Protein AF-A0A1V6SDL5-F1 (afdb_monomer)

Solvent-accessible surface area (backbone atoms only — not comparable to full-atom values): 11876 Å² total; per-residue (Å²): 134,86,83,86,87,86,88,82,83,91,80,85,73,86,83,76,79,80,86,66,77,83,82,74,75,81,81,69,70,55,71,68,55,52,50,51,52,51,53,53,50,52,52,49,53,52,47,53,50,52,50,52,52,49,52,54,50,51,52,55,46,52,52,56,59,73,75,55,90,46,73,71,57,52,52,53,45,52,51,53,51,52,49,52,51,53,55,46,52,50,48,52,49,55,49,51,54,54,51,56,58,39,74,77,51,66,49,68,60,55,51,56,59,68,70,45,52,72,66,58,43,50,52,52,55,53,49,64,67,43,53,67,61,52,56,71,71,64,65,72,83,81,71,80,79,86,70,91,82,88,82,90,80,91,77,91,83,86,84,80,94,78,86,90,77,92,76,87,78,87,74,84,82,87,77,89,77,94,130

pLDDT: mean 71.09, std 22.09, range [31.8, 96.69]

Mean predicted aligned error: 19.17 Å

Foldseek 3Di:
DDDDDDDDDPDDDPPDPPPDDDPPPCPPPPPVVLLVLLVLLVLLVVLVVVLVVLVVVLVVLVVQCVPDDDPVSVVVSVVSNVVSVVVNVVSVVSNVVSVVVCVVDDVVVNVVLVPDDPVRSVVVNVVSVCVVVVVVVPPDPPPPPPDDDDDDDDDDDDDDDDDDDDDDDDDDDPDDDDD

Secondary structure (DSSP, 8-state):
-------------------PPP-----PPPHHHHHHHHHHHHHHHHHHHHHHHHHHHHHHHHHHHHH---HHHHHHHHHHHHHHHHHHHHHHHHHHHHHHHHHHS-HHHHHHHHHS-HHHHHHHHHHHHHHHHHHTT------------------------------------------

Organism: NCBI:txid29845

Sequence (179 aa):
MSELPFTPQESEALSYCEDHPPQYESNEPSQDILTS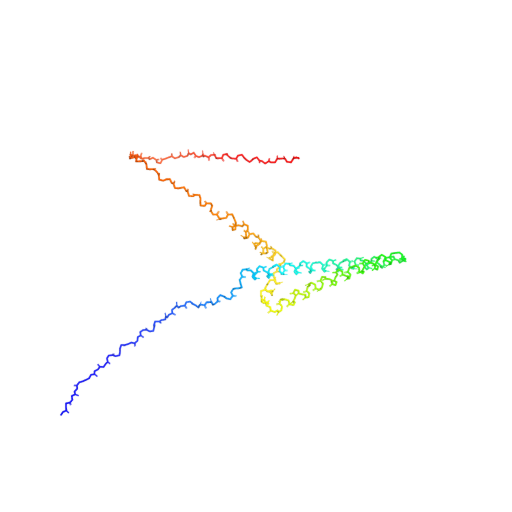IIESEYTRRIQLQRLDNMANDILRVADKATAETDYPLLVEVTLEMSRLYTDGAQACTELANMYKERTVQNTDIYTAMSRLTVDEFNRTYSSLRRDPIQQMRHEPAQEDTDRDDTCDGDALGTGGNERAADCTCDSSRSSDRLF

Nearest PDB structures (foldseek):
  4afl-assembly2_F  TM=7.905E-01  e=9.295E-01  Homo sapiens
  4ilo-assembly1_A  TM=5.723E-01  e=6.961E-01  Chlamydia trachomatis L2/434/Bu
  7n0e-assembly1_B  TM=8.806E-01  e=6.263E+00  Pseudomonas aeruginosa
  4wpe-assembly1_A-2  TM=6.113E-01  e=1.971E+00  Saccharomyces cerevisiae S288C

Radius of gyration: 36.74 Å; Cα contacts (8 Å, |Δi|>4): 39; chains: 1; bounding box: 77×85×106 Å

Structure (mmCIF, N/CA/C/O backbone):
data_AF-A0A1V6SDL5-F1
#
_entry.id   AF-A0A1V6SDL5-F1
#
loop_
_atom_site.group_PDB
_atom_site.id
_atom_site.type_symbol
_atom_site.label_atom_id
_atom_site.label_alt_id
_atom_site.label_comp_id
_atom_site.label_asym_id
_atom_site.label_entity_id
_atom_site.label_seq_id
_atom_site.pdbx_PDB_ins_code
_atom_site.Cartn_x
_atom_site.Cartn_y
_atom_site.Cartn_z
_atom_site.occupancy
_atom_site.B_iso_or_equiv
_atom_site.auth_seq_id
_atom_site.auth_comp_id
_atom_site.auth_asym_id
_atom_site.auth_atom_id
_atom_site.pdbx_PDB_model_num
ATOM 1 N N . MET A 1 1 ? -52.445 -38.589 79.122 1.00 34.69 1 MET A N 1
ATOM 2 C CA . MET A 1 1 ? -51.538 -37.490 78.738 1.00 34.69 1 MET A CA 1
ATOM 3 C C . MET A 1 1 ? -51.606 -37.438 77.218 1.00 34.69 1 MET A C 1
ATOM 5 O O . MET A 1 1 ? -51.189 -38.413 76.614 1.00 34.69 1 MET A O 1
ATOM 9 N N . SER A 1 2 ? -52.459 -36.602 76.604 1.00 47.19 2 SER A N 1
ATOM 10 C CA . SER A 1 2 ? -52.315 -35.132 76.423 1.00 47.19 2 SER A CA 1
ATOM 11 C C . SER A 1 2 ? -51.005 -34.846 75.666 1.00 47.19 2 SER A C 1
ATOM 13 O O . SER A 1 2 ? -49.977 -35.325 76.122 1.00 47.19 2 SER A O 1
ATOM 15 N N . GLU A 1 3 ? -50.938 -34.171 74.512 1.00 40.50 3 GLU A N 1
ATOM 16 C CA . GLU A 1 3 ? -51.637 -32.959 74.049 1.00 40.50 3 GLU A CA 1
ATOM 17 C C . GLU A 1 3 ? -51.669 -32.865 72.493 1.00 40.50 3 GLU A C 1
ATOM 19 O O . GLU A 1 3 ? -50.797 -33.398 71.811 1.00 40.50 3 GLU A O 1
ATOM 24 N N . LEU A 1 4 ? -52.682 -32.181 71.944 1.00 47.06 4 LEU A N 1
ATOM 25 C CA . LEU A 1 4 ? -52.654 -31.440 70.658 1.00 47.06 4 LEU A CA 1
ATOM 26 C C . LEU A 1 4 ? -52.086 -30.024 70.935 1.00 47.06 4 LEU A C 1
ATOM 28 O O . LEU A 1 4 ? -52.078 -29.664 72.112 1.00 47.06 4 LEU A O 1
ATOM 32 N N . PRO A 1 5 ? -51.788 -29.135 69.955 1.00 55.50 5 PRO A N 1
ATOM 33 C CA . PRO A 1 5 ? -51.797 -29.218 68.479 1.00 55.50 5 PRO A CA 1
ATOM 34 C C . PRO A 1 5 ? -50.490 -28.633 67.869 1.00 55.50 5 PRO A C 1
ATOM 36 O O . PRO A 1 5 ? -49.575 -28.330 68.612 1.00 55.50 5 PRO A O 1
ATOM 39 N N . PHE A 1 6 ? -50.381 -28.459 66.543 1.00 39.16 6 PHE A N 1
ATOM 40 C CA . PHE A 1 6 ? -49.860 -27.237 65.880 1.00 39.16 6 PHE A CA 1
ATOM 41 C C . PHE A 1 6 ? -49.825 -27.448 64.355 1.00 39.16 6 PHE A C 1
ATOM 43 O O . PHE A 1 6 ? -49.112 -28.305 63.842 1.00 39.16 6 PHE A O 1
ATOM 50 N N . THR A 1 7 ? -50.605 -26.652 63.626 1.00 45.16 7 THR A N 1
ATOM 51 C CA . THR A 1 7 ? -50.464 -26.421 62.181 1.00 45.16 7 THR A CA 1
ATOM 52 C C . THR A 1 7 ? -49.421 -25.331 61.934 1.00 45.16 7 THR A C 1
ATOM 54 O O . THR A 1 7 ? -49.561 -24.257 62.524 1.00 45.16 7 THR A O 1
ATOM 57 N N . PRO A 1 8 ? -48.467 -25.525 61.010 1.00 45.66 8 PRO A N 1
ATOM 58 C CA . PRO A 1 8 ? -47.787 -24.430 60.342 1.00 45.66 8 PRO A CA 1
ATOM 59 C C . PRO A 1 8 ? -48.377 -24.229 58.944 1.00 45.66 8 PRO A C 1
ATOM 61 O O . PRO A 1 8 ? -48.419 -25.118 58.101 1.00 45.66 8 PRO A O 1
ATOM 64 N N . GLN A 1 9 ? -48.855 -23.013 58.766 1.00 44.00 9 GLN A N 1
ATOM 65 C CA . GLN A 1 9 ? -49.239 -22.339 57.543 1.00 44.00 9 GLN A CA 1
ATOM 66 C C . GLN A 1 9 ? -48.041 -22.284 56.573 1.00 44.00 9 GLN A C 1
ATOM 68 O O . GLN A 1 9 ? -47.085 -21.557 56.831 1.00 44.00 9 GLN A O 1
ATOM 73 N N . GLU A 1 10 ? -48.079 -23.026 55.462 1.00 40.38 10 GLU A N 1
ATOM 74 C CA . GLU A 1 10 ? -47.124 -22.856 54.356 1.00 40.38 10 GLU A CA 1
ATOM 75 C C . GLU A 1 10 ? -47.436 -21.534 53.639 1.00 40.38 10 GLU A C 1
ATOM 77 O O . GLU A 1 10 ? -48.315 -21.440 52.784 1.00 40.38 10 GLU A O 1
ATOM 82 N N . SER A 1 11 ? -46.745 -20.479 54.066 1.00 54.00 11 SER A N 1
ATOM 83 C CA . SER A 1 11 ? -46.620 -19.219 53.336 1.00 54.00 11 SER A CA 1
ATOM 84 C C . SER A 1 11 ? -45.180 -19.154 52.856 1.00 54.00 11 SER A C 1
ATOM 86 O O . SER A 1 11 ? -44.309 -19.131 53.710 1.00 54.00 11 SER A O 1
ATOM 88 N N . GLU A 1 12 ? -44.947 -19.156 51.545 1.00 46.97 12 GLU A N 1
ATOM 89 C CA . GLU A 1 12 ? -43.773 -18.607 50.834 1.00 46.97 12 GLU A CA 1
ATOM 90 C C . GLU A 1 12 ? -43.703 -19.260 49.447 1.00 46.97 12 GLU A C 1
ATOM 92 O O . GLU A 1 12 ? -43.973 -20.443 49.290 1.00 46.97 12 GLU A O 1
ATOM 97 N N . ALA A 1 13 ? -43.346 -18.588 48.366 1.00 38.53 13 ALA A N 1
ATOM 98 C CA . ALA A 1 13 ? -43.173 -17.174 48.093 1.00 38.53 13 ALA A CA 1
ATOM 99 C C . ALA A 1 13 ? -43.349 -17.055 46.575 1.00 38.53 13 ALA A C 1
ATOM 101 O O . ALA A 1 13 ? -42.906 -17.923 45.819 1.00 38.53 13 ALA A O 1
ATOM 102 N N . LEU A 1 14 ? -44.011 -15.994 46.122 1.00 46.62 14 LEU A N 1
ATOM 103 C CA . LEU A 1 14 ? -44.024 -15.629 44.712 1.00 46.62 14 LEU A CA 1
ATOM 104 C C . LEU A 1 14 ? -42.570 -15.452 44.257 1.00 46.62 14 LEU A C 1
ATOM 106 O O . LEU A 1 14 ? -41.853 -14.611 44.793 1.00 46.62 14 LEU A O 1
ATOM 110 N N . SER A 1 15 ? -42.147 -16.277 43.297 1.00 48.94 15 SER A N 1
ATOM 111 C CA . SER A 1 15 ? -40.864 -16.153 42.609 1.00 48.94 15 SER A CA 1
ATOM 112 C C . SER A 1 15 ? -40.819 -14.784 41.935 1.00 48.94 15 SER A C 1
ATOM 114 O O . SER A 1 15 ? -41.479 -14.537 40.928 1.00 48.94 15 SER A O 1
ATOM 116 N N . TYR A 1 16 ? -40.089 -13.870 42.564 1.00 47.34 16 TYR A N 1
ATOM 117 C CA . TYR A 1 16 ? -39.769 -12.565 42.020 1.00 47.34 16 TYR A CA 1
ATOM 118 C C . TYR A 1 16 ? -38.773 -12.806 40.879 1.00 47.34 16 TYR A C 1
ATOM 120 O O . TYR A 1 16 ? -37.631 -13.192 41.124 1.00 47.34 16 TYR A O 1
ATOM 128 N N . CYS A 1 17 ? -39.215 -12.671 39.627 1.00 54.94 17 CYS A N 1
ATOM 129 C CA . CYS A 1 17 ? -38.295 -12.589 38.498 1.00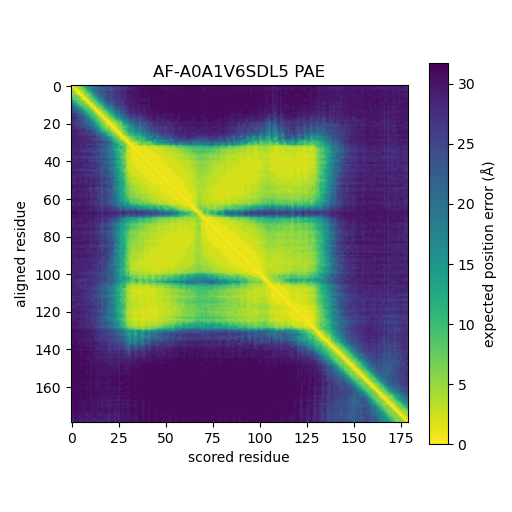 54.94 17 CYS A CA 1
ATOM 130 C C . CYS A 1 17 ? -37.489 -11.296 38.658 1.00 54.94 17 CYS A C 1
ATOM 132 O O . CYS A 1 17 ? -38.007 -10.207 38.414 1.00 54.94 17 CYS A O 1
ATOM 134 N N . GLU A 1 18 ? -36.239 -11.419 39.097 1.00 57.94 18 GLU A N 1
ATOM 135 C CA . GLU A 1 18 ? -35.243 -10.357 38.987 1.00 57.94 18 GLU A CA 1
ATOM 136 C C . GLU A 1 18 ? -34.967 -10.104 37.502 1.00 57.94 18 GLU A C 1
ATOM 138 O O . GLU A 1 18 ? -34.191 -10.799 36.849 1.00 57.94 18 GLU A O 1
ATOM 143 N N . ASP A 1 19 ? -35.666 -9.109 36.964 1.00 60.66 19 ASP A N 1
ATOM 144 C CA . ASP A 1 19 ? -35.495 -8.571 35.616 1.00 60.66 19 ASP A CA 1
ATOM 145 C C . ASP A 1 19 ? -34.256 -7.658 35.592 1.00 60.66 19 ASP A C 1
ATOM 147 O O . ASP A 1 19 ? -34.333 -6.435 35.457 1.00 60.66 19 ASP A O 1
ATOM 151 N N . HIS A 1 20 ? -33.085 -8.242 35.852 1.00 59.19 20 HIS A N 1
ATOM 152 C CA . HIS A 1 20 ? -31.820 -7.530 35.738 1.00 59.19 20 HIS A CA 1
ATOM 153 C C . HIS A 1 20 ? -31.296 -7.664 34.305 1.00 59.19 20 HIS A C 1
ATOM 155 O O . HIS A 1 20 ? -31.084 -8.787 33.838 1.00 59.19 20 HIS A O 1
ATOM 161 N N . PRO A 1 21 ? -31.068 -6.545 33.587 1.00 69.25 21 PRO A N 1
ATOM 162 C CA . PRO A 1 21 ? -30.458 -6.608 32.270 1.00 69.25 21 PRO A CA 1
ATOM 163 C C . PRO A 1 21 ? -29.068 -7.251 32.386 1.00 69.25 21 PRO A C 1
ATOM 165 O O . PRO A 1 21 ? -28.373 -7.012 33.381 1.00 69.25 21 PRO A O 1
ATOM 168 N N . PRO A 1 22 ? -28.643 -8.059 31.396 1.00 72.06 22 PRO A N 1
ATOM 169 C CA . PRO A 1 22 ? -27.323 -8.668 31.417 1.00 72.06 22 PRO A CA 1
ATOM 170 C C . PRO A 1 22 ? -26.270 -7.572 31.577 1.00 72.06 22 PRO A C 1
ATOM 172 O O . PRO A 1 22 ? -26.202 -6.635 30.779 1.00 72.06 22 PRO A O 1
ATOM 175 N N . GLN A 1 23 ? -25.469 -7.678 32.638 1.00 61.62 23 GLN A N 1
ATOM 176 C CA . GLN A 1 23 ? -24.302 -6.831 32.811 1.00 61.62 23 GLN A CA 1
ATOM 177 C C . GLN A 1 23 ? -23.293 -7.229 31.738 1.00 61.62 23 GLN A C 1
ATOM 179 O O . GLN A 1 23 ? -22.633 -8.261 31.835 1.00 61.62 23 GLN A O 1
ATOM 184 N N . TYR A 1 24 ? -23.218 -6.429 30.679 1.00 63.25 24 TYR A N 1
ATOM 185 C CA . TYR A 1 24 ? -22.120 -6.514 29.734 1.00 63.25 24 TYR A CA 1
ATOM 186 C C . TYR A 1 24 ? -20.871 -6.008 30.455 1.00 63.25 24 TYR A C 1
ATOM 188 O O . TYR A 1 24 ? -20.773 -4.823 30.773 1.00 63.25 24 TYR A O 1
ATOM 196 N N . GLU A 1 25 ? -19.922 -6.902 30.738 1.00 53.97 25 GLU A N 1
ATOM 197 C CA . GLU A 1 25 ? -18.558 -6.470 31.025 1.00 53.97 25 GLU A CA 1
ATOM 198 C C . GLU A 1 25 ? -18.089 -5.653 29.821 1.00 53.97 25 GLU A C 1
ATOM 200 O O . GLU A 1 25 ? -18.175 -6.110 28.676 1.00 53.97 25 GLU A O 1
ATOM 205 N N . SER A 1 26 ? -17.679 -4.410 30.073 1.00 54.12 26 SER A N 1
ATOM 206 C CA . SER A 1 26 ? -17.195 -3.517 29.029 1.00 54.12 26 SER A CA 1
ATOM 207 C C . SER A 1 26 ? -15.872 -4.062 28.496 1.00 54.12 26 SER A C 1
ATOM 209 O O . SER A 1 26 ? -14.793 -3.721 28.969 1.00 54.12 26 SER A O 1
ATOM 211 N N . ASN A 1 27 ? -15.970 -4.946 27.506 1.00 59.00 27 ASN A N 1
ATOM 212 C CA . ASN A 1 27 ? -14.860 -5.385 26.666 1.00 59.00 27 ASN A CA 1
ATOM 213 C C . ASN A 1 27 ? -14.537 -4.334 25.593 1.00 59.00 27 ASN A C 1
ATOM 215 O O . ASN A 1 27 ? -13.877 -4.647 24.600 1.00 59.00 27 ASN A O 1
ATOM 219 N N . GLU A 1 28 ? -15.030 -3.101 25.751 1.00 58.44 28 GLU A N 1
ATOM 220 C CA . GLU A 1 28 ? -14.702 -2.028 24.835 1.00 58.44 28 GLU A CA 1
ATOM 221 C C . GLU A 1 28 ? -13.222 -1.656 25.015 1.00 58.44 28 GLU A C 1
ATOM 223 O O . GLU A 1 28 ? -12.792 -1.308 26.119 1.00 58.44 28 GLU A O 1
ATOM 228 N N . PRO A 1 29 ? -12.407 -1.755 23.953 1.00 61.41 29 PRO A N 1
ATOM 229 C CA . PRO A 1 29 ? -11.030 -1.283 23.990 1.00 61.41 29 PRO A CA 1
ATOM 230 C C . PRO A 1 29 ? -10.996 0.192 24.395 1.00 61.41 29 PRO A C 1
ATOM 232 O O . PRO A 1 29 ? -11.833 0.983 23.956 1.00 61.41 29 PRO A O 1
ATOM 235 N N . SER A 1 30 ? -10.003 0.573 25.205 1.00 67.56 30 SER A N 1
ATOM 236 C CA . SER A 1 30 ? -9.824 1.976 25.576 1.00 67.56 30 SER A CA 1
ATOM 237 C C . SER A 1 30 ? -9.721 2.851 24.321 1.00 67.56 30 SER A C 1
ATOM 239 O O . SER A 1 30 ? -9.227 2.420 23.275 1.00 67.56 30 SER A O 1
ATOM 241 N N . GLN A 1 31 ? -10.193 4.095 24.417 1.00 70.19 31 GLN A N 1
ATOM 242 C CA . GLN A 1 31 ? -10.211 5.047 23.300 1.00 70.19 31 GLN A CA 1
ATOM 243 C C . GLN A 1 31 ? -8.830 5.195 22.626 1.00 70.19 31 GLN A C 1
ATOM 245 O O . GLN A 1 31 ? -8.742 5.319 21.401 1.00 70.19 31 GLN A O 1
ATOM 250 N N . ASP A 1 32 ? -7.753 5.082 23.404 1.00 80.19 32 ASP A N 1
ATOM 251 C CA . ASP A 1 32 ? -6.369 5.094 22.918 1.00 80.19 32 ASP A CA 1
ATOM 252 C C . ASP A 1 32 ? -6.033 3.875 22.044 1.00 80.19 32 ASP A C 1
ATOM 254 O O . ASP A 1 32 ? -5.375 4.007 21.010 1.00 80.19 32 ASP A O 1
ATOM 258 N N . ILE A 1 33 ? -6.529 2.686 22.407 1.00 83.69 33 ILE A N 1
ATOM 259 C CA . ILE A 1 33 ? -6.328 1.450 21.637 1.00 83.69 33 ILE A CA 1
ATOM 260 C C . ILE A 1 33 ? -7.068 1.534 20.299 1.00 83.69 33 ILE A C 1
ATOM 262 O O . ILE A 1 33 ? -6.484 1.233 19.258 1.00 83.69 33 ILE A O 1
ATOM 266 N N . LEU A 1 34 ? -8.330 1.978 20.291 1.00 85.88 34 LEU A N 1
ATOM 267 C CA . LEU A 1 34 ? -9.093 2.151 19.046 1.00 85.88 34 LEU A CA 1
ATOM 268 C C . LEU A 1 34 ? -8.443 3.173 18.117 1.00 85.88 34 LEU A C 1
ATOM 270 O O . LEU A 1 34 ? -8.331 2.927 16.915 1.00 85.88 34 LEU A O 1
ATOM 274 N N . THR A 1 35 ? -7.974 4.288 18.677 1.00 87.31 35 THR A N 1
ATOM 275 C CA . THR A 1 35 ? -7.245 5.314 17.927 1.00 87.31 35 THR A CA 1
ATOM 276 C C . THR A 1 35 ? -5.994 4.721 17.284 1.00 87.31 35 THR A C 1
ATOM 278 O O . THR A 1 35 ? -5.808 4.850 16.074 1.00 87.31 35 THR A O 1
ATOM 281 N N . SER A 1 36 ? -5.191 3.984 18.056 1.00 88.12 36 SER A N 1
ATOM 282 C CA . SER A 1 36 ? -3.983 3.318 17.562 1.00 88.12 36 SER A CA 1
ATOM 283 C C . SER A 1 36 ? -4.279 2.307 16.444 1.00 88.12 36 SER A C 1
ATOM 285 O O . SER A 1 36 ? -3.599 2.291 15.415 1.00 88.12 36 SER A O 1
ATOM 287 N N . ILE A 1 37 ? -5.337 1.503 16.586 1.00 89.44 37 ILE A N 1
ATOM 288 C CA . ILE A 1 37 ? -5.766 0.540 15.560 1.00 89.44 37 ILE A CA 1
ATOM 289 C C . ILE A 1 37 ? -6.166 1.259 14.269 1.00 89.44 37 ILE A C 1
ATOM 291 O O . ILE A 1 37 ? -5.767 0.841 13.178 1.00 89.44 37 ILE A O 1
ATOM 295 N N . ILE A 1 38 ? -6.935 2.344 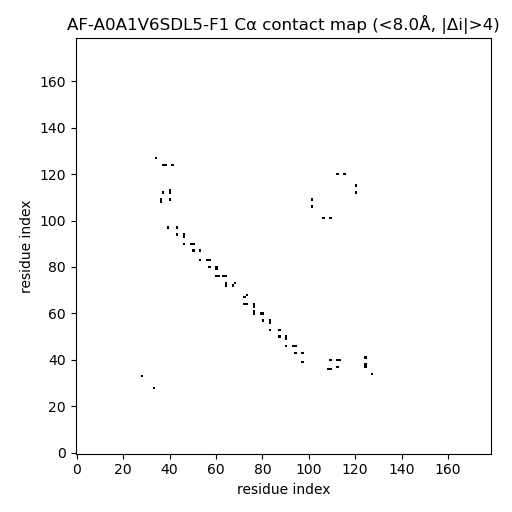14.381 1.00 90.81 38 ILE A N 1
ATOM 296 C CA . ILE A 1 38 ? -7.392 3.134 13.235 1.00 90.81 38 ILE A CA 1
ATOM 297 C C . ILE A 1 38 ? -6.203 3.798 12.522 1.00 90.81 38 ILE A C 1
ATOM 299 O O . ILE A 1 38 ? -6.128 3.753 11.293 1.00 90.81 38 ILE A O 1
ATOM 303 N N . GLU A 1 39 ? -5.235 4.352 13.254 1.00 91.50 39 GLU A N 1
ATOM 304 C CA . GLU A 1 39 ? -4.010 4.924 12.675 1.00 91.50 39 GLU A CA 1
ATOM 305 C C . GLU A 1 39 ? -3.127 3.864 11.998 1.00 91.50 39 GLU A C 1
ATOM 307 O O . GLU A 1 39 ? -2.623 4.076 10.888 1.00 91.50 39 GLU A O 1
ATOM 312 N N . SER A 1 40 ? -2.986 2.693 12.621 1.00 90.94 40 SER A N 1
ATOM 313 C CA . SER A 1 40 ? -2.282 1.544 12.044 1.00 90.94 40 SER A CA 1
ATOM 314 C C . SER A 1 40 ? -2.958 1.052 10.756 1.00 90.94 40 SER A C 1
ATOM 316 O O . SER A 1 40 ? -2.286 0.744 9.770 1.00 90.94 40 SER A O 1
ATOM 318 N N . GLU A 1 41 ? -4.294 1.005 10.708 1.00 92.50 41 GLU A N 1
ATOM 319 C CA . GLU A 1 41 ? -5.034 0.647 9.491 1.00 92.50 41 GLU A CA 1
ATOM 320 C C . GLU A 1 41 ? -4.909 1.690 8.387 1.00 92.50 41 GLU A C 1
ATOM 322 O O . GLU A 1 41 ? -4.701 1.321 7.228 1.00 92.50 41 GLU A O 1
ATOM 327 N N . TYR A 1 42 ? -4.962 2.973 8.733 1.00 93.44 42 TYR A N 1
ATOM 328 C CA . TYR A 1 42 ? -4.733 4.052 7.780 1.00 93.44 42 TYR A CA 1
ATOM 329 C C . TYR A 1 42 ? -3.338 3.945 7.151 1.00 93.44 42 TYR A C 1
ATOM 331 O O . TYR A 1 42 ? -3.196 3.957 5.926 1.00 93.44 42 TYR A O 1
ATOM 339 N N . THR A 1 43 ? -2.316 3.729 7.982 1.00 92.88 43 THR A N 1
ATOM 340 C CA . THR A 1 43 ? -0.932 3.544 7.528 1.00 92.88 43 THR A CA 1
ATOM 341 C C . THR A 1 43 ? -0.799 2.322 6.621 1.00 92.88 43 THR A C 1
ATOM 343 O O . THR A 1 43 ? -0.183 2.412 5.557 1.00 92.88 43 THR A O 1
ATOM 346 N N . ARG A 1 44 ? -1.438 1.193 6.965 1.00 93.44 44 ARG A N 1
ATOM 347 C CA . ARG A 1 44 ? -1.461 0.003 6.100 1.00 93.44 44 ARG A CA 1
ATOM 348 C C . ARG A 1 44 ? -2.026 0.321 4.719 1.00 93.44 44 ARG A C 1
ATOM 350 O O . ARG A 1 44 ? -1.436 -0.078 3.718 1.00 93.44 44 ARG A O 1
ATOM 357 N N . ARG A 1 45 ? -3.166 1.014 4.656 1.00 94.62 45 ARG A N 1
ATOM 358 C CA . ARG A 1 45 ? -3.827 1.360 3.387 1.00 94.62 45 ARG A CA 1
ATOM 359 C C . ARG A 1 45 ? -2.927 2.228 2.504 1.00 94.62 45 ARG A C 1
ATOM 361 O O . ARG A 1 45 ? -2.823 1.948 1.313 1.00 94.62 45 ARG A O 1
ATOM 368 N N . ILE A 1 46 ? -2.205 3.188 3.089 1.00 93.75 46 ILE A N 1
ATOM 369 C CA . ILE A 1 46 ? -1.204 3.993 2.368 1.00 93.75 46 ILE A CA 1
ATOM 370 C C . ILE A 1 46 ? -0.082 3.116 1.806 1.00 93.75 46 ILE A C 1
ATOM 372 O O . ILE A 1 46 ? 0.279 3.255 0.640 1.00 93.75 46 ILE A O 1
ATOM 376 N N . GLN A 1 47 ? 0.469 2.199 2.605 1.00 93.81 47 GLN A N 1
ATOM 377 C CA . GLN A 1 47 ? 1.566 1.340 2.146 1.00 93.81 47 GLN A CA 1
ATOM 378 C C . GLN A 1 47 ? 1.130 0.379 1.037 1.00 93.81 47 GLN A C 1
ATOM 380 O O . GLN A 1 47 ? 1.874 0.158 0.083 1.00 93.81 47 GLN A O 1
ATOM 385 N N . LEU A 1 48 ? -0.095 -0.149 1.113 1.00 94.50 48 LEU A N 1
ATOM 386 C CA . LEU A 1 48 ? -0.673 -0.955 0.036 1.00 94.50 48 LEU A CA 1
ATOM 387 C C . LEU A 1 48 ? -0.834 -0.141 -1.253 1.00 94.50 48 LEU A C 1
ATOM 389 O O . LEU A 1 48 ? -0.463 -0.620 -2.320 1.00 94.50 48 LEU A O 1
ATOM 393 N N . GLN A 1 49 ? -1.308 1.104 -1.157 1.00 94.88 49 GLN A N 1
ATOM 394 C CA . GLN A 1 49 ? -1.391 2.000 -2.312 1.00 94.88 49 GLN A CA 1
ATOM 395 C C . GLN A 1 49 ? -0.004 2.318 -2.892 1.00 94.88 49 GLN A C 1
ATOM 397 O O . GLN A 1 49 ? 0.171 2.353 -4.107 1.00 94.88 49 GLN A O 1
ATOM 402 N N . ARG A 1 50 ? 1.006 2.518 -2.038 1.00 94.75 50 ARG A N 1
ATOM 403 C CA . ARG A 1 50 ? 2.394 2.722 -2.472 1.00 94.75 50 ARG A CA 1
ATOM 404 C C . ARG A 1 50 ? 2.919 1.509 -3.245 1.00 94.75 50 ARG A C 1
ATOM 406 O O . ARG A 1 50 ? 3.556 1.698 -4.277 1.00 94.75 50 ARG A O 1
ATOM 413 N N . LEU A 1 51 ? 2.646 0.287 -2.778 1.00 95.38 51 LEU A N 1
ATOM 414 C CA . LEU A 1 51 ? 3.016 -0.944 -3.487 1.00 95.38 51 LEU A CA 1
ATOM 415 C C . LEU A 1 51 ? 2.318 -1.067 -4.844 1.00 95.38 51 LEU A C 1
ATOM 417 O O . LEU A 1 51 ? 2.972 -1.432 -5.816 1.00 95.38 51 LEU A O 1
ATOM 421 N N . ASP A 1 52 ? 1.030 -0.734 -4.920 1.00 95.25 52 ASP A N 1
ATOM 422 C CA . ASP A 1 52 ? 0.277 -0.752 -6.179 1.00 95.25 52 ASP A CA 1
ATOM 423 C C . ASP A 1 52 ? 0.851 0.249 -7.198 1.00 95.25 52 ASP A C 1
ATOM 425 O O . ASP A 1 52 ? 1.110 -0.089 -8.353 1.00 95.25 52 ASP A O 1
ATOM 429 N N . ASN A 1 53 ? 1.180 1.463 -6.748 1.00 95.31 53 ASN A N 1
ATOM 430 C CA . ASN A 1 53 ? 1.862 2.456 -7.580 1.00 95.31 53 ASN A CA 1
ATOM 431 C C . ASN A 1 53 ? 3.232 1.953 -8.067 1.00 95.31 53 ASN A C 1
ATOM 433 O O . ASN A 1 53 ? 3.545 2.082 -9.248 1.00 95.31 53 ASN A O 1
ATOM 437 N N . MET A 1 54 ? 4.027 1.329 -7.188 1.00 95.25 54 MET A N 1
ATOM 438 C CA . MET A 1 54 ? 5.323 0.755 -7.571 1.00 95.25 54 MET A CA 1
ATOM 439 C C . MET A 1 54 ? 5.175 -0.404 -8.560 1.00 95.25 54 MET A C 1
ATOM 441 O O . MET A 1 54 ? 6.002 -0.535 -9.456 1.00 95.25 54 MET A O 1
ATOM 445 N N . ALA A 1 55 ? 4.125 -1.222 -8.449 1.00 94.19 55 ALA A N 1
ATOM 446 C CA . ALA A 1 55 ? 3.844 -2.273 -9.424 1.00 94.19 55 ALA A CA 1
ATOM 447 C C . ALA A 1 55 ? 3.574 -1.683 -10.819 1.00 94.19 55 ALA A C 1
ATOM 449 O O . ALA A 1 55 ? 4.130 -2.162 -11.807 1.00 94.19 55 ALA A O 1
ATOM 450 N N . ASN A 1 56 ? 2.797 -0.599 -10.894 1.00 95.62 56 ASN A N 1
ATOM 451 C CA . ASN A 1 56 ? 2.567 0.129 -12.144 1.00 95.62 56 ASN A CA 1
ATOM 452 C C . ASN A 1 56 ? 3.857 0.758 -12.702 1.00 95.62 56 ASN A C 1
ATOM 454 O O . ASN A 1 56 ? 4.105 0.691 -13.906 1.00 95.62 56 ASN A O 1
ATOM 458 N N . ASP A 1 57 ? 4.708 1.328 -11.843 1.00 95.25 57 ASP A N 1
ATOM 459 C CA . ASP A 1 57 ? 6.006 1.871 -12.259 1.00 95.25 57 ASP A CA 1
ATOM 460 C C . ASP A 1 57 ? 6.943 0.773 -12.789 1.00 95.25 57 ASP A C 1
ATOM 462 O O . ASP A 1 57 ? 7.584 0.968 -13.821 1.00 95.25 57 ASP A O 1
ATOM 466 N N . ILE A 1 58 ? 6.980 -0.401 -12.148 1.00 94.06 58 ILE A N 1
ATOM 467 C CA . ILE A 1 58 ? 7.753 -1.562 -12.614 1.00 94.06 58 ILE A CA 1
ATOM 468 C C . ILE A 1 58 ? 7.304 -1.984 -14.016 1.00 94.06 58 ILE A C 1
ATOM 470 O O . ILE A 1 58 ? 8.150 -2.211 -14.880 1.00 94.06 58 ILE A O 1
ATOM 474 N N . LEU A 1 59 ? 5.992 -2.059 -14.260 1.00 93.94 59 LEU A N 1
ATOM 475 C CA . LEU A 1 59 ? 5.456 -2.388 -15.583 1.00 93.94 59 LEU A CA 1
ATOM 476 C C . LEU A 1 59 ? 5.880 -1.349 -16.628 1.00 93.94 59 LEU A C 1
ATOM 478 O O . LEU A 1 59 ? 6.381 -1.719 -17.686 1.00 93.94 59 LEU A O 1
ATOM 482 N N . ARG A 1 60 ? 5.792 -0.054 -16.301 1.00 92.69 60 ARG A N 1
ATOM 483 C CA . ARG A 1 60 ? 6.227 1.028 -17.199 1.00 92.69 60 ARG A CA 1
ATOM 484 C C . ARG A 1 60 ? 7.716 0.936 -17.544 1.00 92.69 60 ARG A C 1
ATOM 486 O O . ARG A 1 60 ? 8.101 1.159 -18.692 1.00 92.69 60 ARG A O 1
ATOM 493 N N . VAL A 1 61 ? 8.562 0.637 -16.560 1.00 91.56 61 VAL A N 1
ATOM 494 C CA . VAL A 1 61 ? 10.011 0.493 -16.769 1.00 91.56 61 VAL A CA 1
ATOM 495 C C . VAL A 1 61 ? 10.324 -0.760 -17.588 1.00 91.56 61 VAL A C 1
ATOM 497 O O . VAL A 1 61 ? 11.177 -0.712 -18.476 1.00 91.56 61 VAL A O 1
ATOM 500 N N . ALA A 1 62 ? 9.607 -1.860 -17.349 1.00 88.19 62 ALA A N 1
ATOM 501 C CA . ALA A 1 62 ? 9.724 -3.076 -18.147 1.00 88.19 62 ALA A CA 1
ATOM 502 C C . ALA A 1 62 ? 9.334 -2.830 -19.614 1.00 88.19 62 ALA A C 1
ATOM 504 O O . ALA A 1 62 ? 10.072 -3.235 -20.511 1.00 88.19 62 ALA A O 1
ATOM 505 N N . ASP A 1 63 ? 8.250 -2.094 -19.870 1.00 89.62 63 ASP A N 1
ATOM 506 C CA . ASP A 1 63 ? 7.835 -1.728 -21.227 1.00 89.62 63 ASP A CA 1
ATOM 507 C C . ASP A 1 63 ? 8.915 -0.896 -21.938 1.00 89.62 63 ASP A C 1
ATOM 509 O O . ASP A 1 63 ? 9.287 -1.203 -23.075 1.00 89.62 63 ASP A O 1
ATOM 513 N N . LYS A 1 64 ? 9.508 0.092 -21.246 1.00 85.69 64 LYS A N 1
ATOM 514 C CA . LYS A 1 64 ? 10.637 0.897 -21.760 1.00 85.69 64 LYS A CA 1
ATOM 515 C C . LYS A 1 64 ? 11.831 0.018 -22.154 1.00 85.69 64 LYS A C 1
ATOM 517 O O . LYS A 1 64 ? 12.455 0.268 -23.181 1.00 85.69 64 LYS A O 1
ATOM 522 N N . ALA A 1 65 ? 12.111 -1.034 -21.385 1.00 81.94 65 ALA A N 1
ATOM 523 C CA . ALA A 1 65 ? 13.192 -1.980 -21.667 1.00 81.94 65 ALA A CA 1
ATOM 524 C C . ALA A 1 65 ? 12.955 -2.829 -22.930 1.00 81.94 65 ALA A C 1
ATOM 526 O O . ALA A 1 65 ? 13.911 -3.286 -23.553 1.00 81.94 65 ALA A O 1
ATOM 527 N N . THR A 1 66 ? 11.691 -3.063 -23.302 1.00 80.00 66 THR A N 1
ATOM 528 C CA . THR A 1 66 ? 11.332 -3.859 -24.490 1.00 80.00 66 THR A CA 1
ATOM 529 C C . THR A 1 66 ? 11.312 -3.056 -25.790 1.00 80.00 66 THR A C 1
ATOM 531 O O . THR A 1 66 ? 11.414 -3.648 -26.864 1.00 80.00 66 THR A O 1
ATOM 534 N N . ALA A 1 67 ? 11.188 -1.728 -25.710 1.00 75.94 67 ALA A N 1
ATOM 535 C CA . ALA A 1 67 ? 11.002 -0.862 -26.873 1.00 75.94 67 ALA A CA 1
ATOM 536 C C . ALA A 1 67 ? 12.312 -0.516 -27.605 1.00 75.94 67 ALA A C 1
ATOM 538 O O . ALA A 1 67 ? 12.320 -0.421 -28.831 1.00 75.94 67 ALA A O 1
ATOM 539 N N . GLU A 1 68 ? 13.418 -0.350 -26.881 1.00 65.06 68 GLU A N 1
ATOM 540 C CA . GLU A 1 68 ? 14.720 0.027 -27.439 1.00 65.06 68 GLU A CA 1
ATOM 541 C C . GLU A 1 68 ? 15.839 -0.717 -26.707 1.00 65.06 68 GLU A C 1
ATOM 543 O O . GLU A 1 68 ? 15.813 -0.876 -25.489 1.00 65.06 68 GLU A O 1
ATOM 548 N N . THR A 1 69 ? 16.844 -1.190 -27.444 1.00 64.69 69 THR A N 1
ATOM 549 C CA . THR A 1 69 ? 18.014 -1.860 -26.858 1.00 64.69 69 THR A CA 1
ATOM 550 C C . THR A 1 69 ? 19.276 -1.078 -27.200 1.00 64.69 69 THR A C 1
ATOM 552 O O . THR A 1 69 ? 20.087 -1.501 -28.020 1.00 64.69 69 THR A O 1
ATOM 555 N N . ASP A 1 70 ? 19.425 0.089 -26.575 1.00 84.00 70 ASP A N 1
ATOM 556 C CA . ASP A 1 70 ? 20.705 0.796 -26.505 1.00 84.00 70 ASP A CA 1
ATOM 557 C C . ASP A 1 70 ? 21.328 0.595 -25.113 1.00 84.00 70 ASP A C 1
ATOM 559 O O . ASP A 1 70 ? 20.637 0.531 -24.093 1.00 84.00 70 ASP A O 1
ATOM 563 N N . TYR A 1 71 ? 22.650 0.459 -25.056 1.00 84.31 71 TYR A N 1
ATOM 564 C CA . TYR A 1 71 ? 23.374 0.136 -23.825 1.00 84.31 71 TYR A CA 1
ATOM 565 C C . TYR A 1 71 ? 23.180 1.183 -22.705 1.00 84.31 71 TYR A C 1
ATOM 567 O O . TYR A 1 71 ? 22.993 0.786 -21.553 1.00 84.31 71 TYR A O 1
ATOM 575 N N . PRO A 1 72 ? 23.157 2.505 -22.984 1.00 86.94 72 PRO A N 1
ATOM 576 C CA . PRO A 1 72 ? 22.839 3.521 -21.979 1.00 86.94 72 PRO A CA 1
ATOM 577 C C . PRO A 1 72 ? 21.420 3.385 -21.414 1.00 86.94 72 PRO A C 1
ATOM 579 O O . PRO A 1 72 ? 21.224 3.537 -20.208 1.00 86.94 72 PRO A O 1
ATOM 582 N N . LEU A 1 73 ? 20.446 3.042 -22.262 1.00 87.25 73 LEU A N 1
ATOM 583 C CA . LEU A 1 73 ? 19.058 2.831 -21.854 1.00 87.25 73 LEU A CA 1
ATOM 584 C C . LEU A 1 73 ? 18.936 1.626 -20.914 1.00 87.25 73 LEU A C 1
ATOM 586 O O . LEU A 1 73 ? 18.242 1.696 -19.902 1.00 87.25 73 LEU A O 1
ATOM 590 N N . LEU A 1 74 ? 19.668 0.544 -21.198 1.00 87.94 74 LEU A N 1
ATOM 591 C CA . LEU A 1 74 ? 19.710 -0.638 -20.337 1.00 87.94 74 LEU A CA 1
ATOM 592 C C . LEU A 1 74 ? 20.241 -0.312 -18.931 1.00 87.94 74 LEU A C 1
ATOM 594 O O . LEU A 1 74 ? 19.708 -0.811 -17.937 1.00 87.94 74 LEU A O 1
ATOM 598 N N . VAL A 1 75 ? 21.274 0.533 -18.835 1.00 90.94 75 VAL A N 1
ATOM 599 C CA . VAL A 1 75 ? 21.814 0.988 -17.544 1.00 90.94 75 VAL A CA 1
ATOM 600 C C . VAL A 1 75 ? 20.771 1.805 -16.780 1.00 90.94 75 VAL A C 1
ATOM 602 O O . VAL A 1 75 ? 20.550 1.542 -15.599 1.00 90.94 75 VAL A O 1
ATOM 605 N N . GLU A 1 76 ? 20.103 2.752 -17.444 1.00 91.81 76 GLU A N 1
ATOM 606 C CA . GLU A 1 76 ? 19.056 3.581 -16.834 1.00 91.81 76 GLU A CA 1
ATOM 607 C C . GLU A 1 76 ? 17.899 2.724 -16.295 1.00 91.81 76 GLU A C 1
ATOM 609 O O . GLU A 1 76 ? 17.556 2.823 -15.117 1.00 91.81 76 GLU A O 1
ATOM 614 N N . VAL A 1 77 ? 17.368 1.817 -17.122 1.00 92.12 77 VAL A N 1
ATOM 615 C CA . VAL A 1 77 ? 16.311 0.863 -16.747 1.00 92.12 77 VAL A CA 1
ATOM 616 C C . VAL A 1 77 ? 16.735 0.023 -15.543 1.00 92.12 77 VAL A C 1
ATOM 618 O O . VAL A 1 77 ? 15.965 -0.148 -14.600 1.00 92.12 77 VAL A O 1
ATOM 621 N N . THR A 1 78 ? 17.968 -0.489 -15.539 1.00 91.38 78 THR A N 1
ATOM 622 C CA . THR A 1 78 ? 18.470 -1.330 -14.442 1.00 91.38 78 THR A CA 1
ATOM 623 C C . THR A 1 78 ? 18.561 -0.550 -13.130 1.00 91.38 78 THR A C 1
ATOM 625 O O . THR A 1 78 ? 18.204 -1.076 -12.071 1.00 91.38 78 THR A O 1
ATOM 628 N N . LEU A 1 79 ? 19.011 0.707 -13.179 1.00 95.12 79 LEU A N 1
ATOM 629 C CA . LEU A 1 79 ? 19.074 1.580 -12.006 1.00 95.12 79 LEU A CA 1
ATOM 630 C C . LEU A 1 79 ? 17.676 1.916 -11.477 1.00 95.12 79 LEU A C 1
ATOM 632 O O . LEU A 1 79 ? 17.449 1.841 -10.268 1.00 95.12 79 LEU A O 1
ATOM 636 N N . GLU A 1 80 ? 16.733 2.237 -12.364 1.00 95.62 80 GLU A N 1
ATOM 637 C CA . GLU A 1 80 ? 15.354 2.553 -11.985 1.00 95.62 80 GLU A CA 1
ATOM 638 C C . GLU A 1 80 ? 14.655 1.336 -11.359 1.00 95.62 80 GLU A C 1
ATOM 640 O O . GLU A 1 80 ? 14.095 1.443 -10.266 1.00 95.62 80 GLU A O 1
ATOM 645 N N . MET A 1 81 ? 14.797 0.152 -11.965 1.00 93.31 81 MET A N 1
ATOM 646 C CA . MET A 1 81 ? 14.308 -1.110 -11.396 1.00 93.31 81 MET A CA 1
ATOM 647 C C . MET A 1 81 ? 14.919 -1.397 -10.023 1.00 93.31 81 MET A C 1
ATOM 649 O O . MET A 1 81 ? 14.209 -1.772 -9.091 1.00 93.31 81 MET A O 1
ATOM 653 N N . SER A 1 82 ? 16.230 -1.195 -9.864 1.00 95.06 82 SER A N 1
ATOM 654 C CA . SER A 1 82 ? 16.917 -1.415 -8.583 1.00 95.06 82 SER A CA 1
ATOM 655 C C . SER A 1 82 ? 16.389 -0.491 -7.482 1.00 95.06 82 SER A C 1
ATOM 657 O O . SER A 1 82 ? 16.215 -0.923 -6.337 1.00 95.06 82 SER A O 1
ATOM 659 N N . ARG A 1 83 ? 16.086 0.769 -7.823 1.00 96.69 83 ARG A N 1
ATOM 660 C CA . ARG A 1 83 ? 15.459 1.722 -6.898 1.00 96.69 83 ARG A CA 1
ATOM 661 C C . ARG A 1 83 ? 14.066 1.250 -6.487 1.00 96.69 83 ARG A C 1
ATOM 663 O O . ARG A 1 83 ? 13.792 1.166 -5.294 1.00 96.69 83 ARG A O 1
ATOM 670 N N . LEU A 1 84 ? 13.229 0.878 -7.457 1.00 96.00 84 LEU A N 1
ATOM 671 C CA . LEU A 1 84 ? 11.867 0.393 -7.207 1.00 96.00 84 LEU A CA 1
ATOM 672 C C . LEU A 1 84 ? 11.856 -0.862 -6.326 1.00 96.00 84 LEU A C 1
ATOM 674 O O . LEU A 1 84 ? 11.051 -0.953 -5.402 1.00 96.00 84 LEU A O 1
ATOM 678 N N . TYR A 1 85 ? 12.779 -1.804 -6.541 1.00 94.06 85 TYR A N 1
ATOM 679 C CA . TYR A 1 85 ? 12.898 -2.983 -5.678 1.00 94.06 85 TYR A CA 1
ATOM 680 C C . TYR A 1 85 ? 13.324 -2.641 -4.252 1.00 94.06 85 TYR A C 1
ATOM 682 O O . TYR A 1 85 ? 12.825 -3.250 -3.308 1.00 94.06 85 TYR A O 1
ATOM 690 N N . THR A 1 86 ? 14.220 -1.668 -4.082 1.00 95.94 86 THR A N 1
ATOM 691 C CA . THR A 1 86 ? 14.648 -1.212 -2.753 1.00 95.94 86 THR A CA 1
ATOM 692 C C . THR A 1 86 ? 13.482 -0.566 -2.003 1.00 95.94 86 THR A C 1
ATOM 694 O O . THR A 1 86 ? 13.190 -0.947 -0.868 1.00 95.94 86 THR A O 1
ATOM 697 N N . ASP A 1 87 ? 12.760 0.340 -2.666 1.00 94.62 87 ASP A N 1
ATOM 698 C CA . ASP A 1 87 ? 11.580 1.005 -2.107 1.00 94.62 87 ASP A CA 1
ATOM 699 C C . ASP A 1 87 ? 10.463 -0.010 -1.786 1.00 94.62 87 ASP A C 1
ATOM 701 O O . ASP A 1 87 ? 9.829 0.060 -0.728 1.00 94.62 87 ASP A O 1
ATOM 705 N N . GLY A 1 88 ? 10.263 -0.998 -2.664 1.00 94.75 88 GLY A N 1
ATOM 706 C CA . GLY A 1 88 ? 9.321 -2.100 -2.477 1.00 94.75 88 GLY A CA 1
ATOM 707 C C . GLY A 1 88 ? 9.675 -2.992 -1.290 1.00 94.75 88 GLY A C 1
ATOM 708 O O . GLY A 1 88 ? 8.810 -3.304 -0.472 1.00 94.75 88 GLY A O 1
ATOM 709 N N . ALA A 1 89 ? 10.949 -3.358 -1.138 1.00 95.12 89 ALA A N 1
ATOM 710 C CA . ALA A 1 89 ? 11.421 -4.145 -0.003 1.00 95.12 89 ALA A CA 1
ATOM 711 C C . ALA A 1 89 ? 11.197 -3.416 1.332 1.00 95.12 89 ALA A C 1
ATOM 713 O O . ALA A 1 89 ? 10.776 -4.037 2.315 1.00 95.12 89 ALA A O 1
ATOM 714 N N . GLN A 1 90 ? 11.413 -2.097 1.363 1.00 95.25 90 GLN A N 1
ATOM 715 C CA . GLN A 1 90 ? 11.124 -1.283 2.541 1.00 95.25 90 GLN A CA 1
ATOM 716 C C . GLN A 1 90 ? 9.624 -1.286 2.874 1.00 95.25 90 GLN A C 1
ATOM 718 O O . GLN A 1 90 ? 9.256 -1.605 4.005 1.00 95.25 90 GLN A O 1
ATOM 723 N N . ALA A 1 91 ? 8.753 -1.009 1.898 1.00 93.38 91 ALA A N 1
ATOM 724 C CA . ALA A 1 91 ? 7.302 -1.004 2.112 1.00 93.38 91 ALA A CA 1
ATOM 725 C C . ALA A 1 91 ? 6.778 -2.378 2.580 1.00 93.38 91 ALA A C 1
ATOM 727 O O . ALA A 1 91 ? 5.959 -2.464 3.497 1.00 93.38 91 ALA A O 1
ATOM 728 N N . CYS A 1 92 ? 7.298 -3.471 2.012 1.00 94.12 92 CYS A N 1
ATOM 729 C CA . CYS A 1 92 ? 6.992 -4.833 2.455 1.00 94.12 92 CYS A CA 1
ATOM 730 C C . CYS A 1 92 ? 7.438 -5.093 3.900 1.00 94.12 92 CYS A C 1
ATOM 732 O O . CYS A 1 92 ? 6.716 -5.743 4.655 1.00 94.12 92 CYS A O 1
ATOM 734 N N . THR A 1 93 ? 8.599 -4.572 4.305 1.00 95.19 93 THR A N 1
ATOM 735 C CA . THR A 1 93 ? 9.098 -4.694 5.683 1.00 95.19 93 THR A CA 1
ATOM 736 C C . THR A 1 93 ? 8.194 -3.952 6.668 1.00 95.19 93 THR A C 1
ATOM 738 O O . THR A 1 93 ? 7.824 -4.500 7.707 1.00 95.19 93 THR A O 1
ATOM 741 N N . GLU A 1 94 ? 7.779 -2.730 6.329 1.00 92.88 94 GLU A N 1
ATOM 742 C CA . GLU A 1 94 ? 6.845 -1.934 7.135 1.00 92.88 94 GLU A CA 1
ATOM 743 C C . GLU A 1 94 ? 5.488 -2.648 7.286 1.00 92.88 94 GLU A C 1
ATOM 745 O O . GLU A 1 94 ? 4.958 -2.754 8.394 1.00 92.88 94 GLU A O 1
ATOM 750 N N . LEU A 1 95 ? 4.960 -3.230 6.203 1.00 93.81 95 LEU A N 1
ATOM 751 C CA . LEU A 1 95 ? 3.745 -4.051 6.241 1.00 93.81 95 LEU A CA 1
ATOM 752 C C . LEU A 1 95 ? 3.901 -5.316 7.081 1.00 93.81 95 LEU A C 1
ATOM 754 O O . LEU A 1 95 ? 2.998 -5.643 7.849 1.00 93.81 95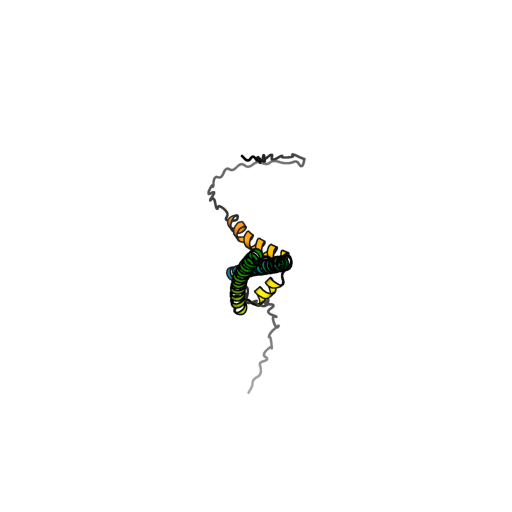 LEU A O 1
ATOM 758 N N . ALA A 1 96 ? 5.027 -6.020 6.973 1.00 92.62 96 ALA A N 1
ATOM 759 C CA . ALA A 1 96 ? 5.285 -7.213 7.773 1.00 92.62 96 ALA A CA 1
ATOM 760 C C . ALA A 1 96 ? 5.280 -6.894 9.277 1.00 92.62 96 ALA A C 1
ATOM 762 O O . ALA A 1 96 ? 4.676 -7.632 10.059 1.00 92.62 96 ALA A O 1
ATOM 763 N N . ASN A 1 97 ? 5.881 -5.769 9.673 1.00 90.88 97 ASN A N 1
ATOM 764 C CA . ASN A 1 97 ? 5.863 -5.302 11.059 1.00 90.88 97 ASN A CA 1
ATOM 765 C C . ASN A 1 97 ? 4.436 -4.977 11.528 1.00 90.88 97 ASN A C 1
ATOM 767 O O . ASN A 1 97 ? 4.018 -5.470 12.575 1.00 90.88 97 ASN A O 1
ATOM 771 N N . MET A 1 98 ? 3.651 -4.261 10.715 1.00 88.38 98 MET A N 1
ATOM 772 C CA . MET A 1 98 ? 2.241 -3.987 11.025 1.00 88.38 98 MET A CA 1
ATOM 773 C C . MET A 1 98 ? 1.414 -5.273 11.169 1.00 88.38 98 MET A C 1
ATOM 775 O O . MET A 1 98 ? 0.597 -5.390 12.079 1.00 88.38 98 MET A O 1
ATOM 779 N N . TYR A 1 99 ? 1.606 -6.264 10.293 1.00 89.12 99 TYR A N 1
ATOM 780 C CA . TYR A 1 99 ? 0.886 -7.536 10.396 1.00 89.12 99 TYR A CA 1
ATOM 781 C C . TYR A 1 99 ? 1.273 -8.330 11.641 1.00 89.12 99 TYR A C 1
ATOM 783 O O . TYR A 1 99 ? 0.398 -8.915 12.279 1.00 89.12 99 TYR A O 1
ATOM 791 N N . LYS A 1 100 ? 2.550 -8.303 12.026 1.00 87.56 100 LYS A N 1
ATOM 792 C CA . LYS A 1 100 ? 3.015 -8.926 13.265 1.00 87.56 100 LYS A CA 1
ATOM 793 C C . LYS A 1 100 ? 2.292 -8.344 14.481 1.00 87.56 100 LYS A C 1
ATOM 795 O O . LYS A 1 100 ? 1.788 -9.111 15.296 1.00 87.56 100 LYS A O 1
ATOM 800 N N . GLU A 1 101 ? 2.171 -7.021 14.577 1.00 80.38 101 GLU A N 1
ATOM 801 C CA . GLU A 1 101 ? 1.450 -6.354 15.674 1.00 80.38 101 GLU A CA 1
ATOM 802 C C . GLU A 1 101 ? -0.036 -6.759 15.722 1.00 80.38 101 GLU A C 1
ATOM 804 O O . GLU A 1 101 ? -0.558 -7.106 16.782 1.00 80.38 101 GLU A O 1
ATOM 809 N N . ARG A 1 102 ? -0.694 -6.841 14.558 1.00 81.69 102 ARG A N 1
ATOM 810 C CA . ARG A 1 102 ? -2.118 -7.219 14.422 1.00 81.69 102 ARG A CA 1
ATOM 811 C C . ARG A 1 102 ? -2.446 -8.649 14.823 1.00 81.69 102 ARG A C 1
ATOM 813 O O . ARG A 1 102 ? -3.567 -8.938 15.241 1.00 81.69 102 ARG A O 1
ATOM 820 N N . THR A 1 103 ? -1.501 -9.565 14.628 1.00 74.69 103 THR A N 1
ATOM 821 C CA . THR A 1 103 ? -1.709 -10.978 14.973 1.00 74.69 103 THR A CA 1
ATOM 822 C C . THR A 1 103 ? -1.678 -11.239 16.475 1.00 74.69 103 THR A C 1
ATOM 824 O O . THR A 1 103 ? -2.146 -12.287 16.907 1.00 74.69 103 THR A O 1
ATOM 827 N N . VAL A 1 104 ? -1.147 -10.307 17.273 1.00 75.69 104 VAL A N 1
ATOM 828 C CA . VAL A 1 104 ? -0.997 -10.493 18.723 1.00 75.69 104 VAL A CA 1
ATOM 829 C C . VAL A 1 104 ? -2.201 -9.942 19.492 1.00 75.69 104 VAL A C 1
ATOM 831 O O . VAL A 1 104 ? -2.550 -10.501 20.530 1.00 75.69 104 VAL A O 1
ATOM 834 N N . GLN A 1 105 ? -2.847 -8.870 19.014 1.00 77.88 105 GLN A N 1
ATOM 835 C CA . GLN A 1 105 ? -3.966 -8.221 19.710 1.00 77.88 105 GLN A CA 1
ATOM 836 C C . GLN A 1 105 ? -5.005 -7.640 18.742 1.00 77.88 105 GLN A C 1
ATOM 838 O O . GLN A 1 105 ? -4.676 -7.211 17.638 1.00 77.88 105 GLN A O 1
ATOM 843 N N . ASN A 1 106 ? -6.261 -7.555 19.200 1.00 81.12 106 ASN A N 1
ATOM 844 C CA . ASN A 1 106 ? -7.348 -6.819 18.538 1.00 81.12 106 ASN A CA 1
ATOM 845 C C . ASN A 1 106 ? -7.654 -7.267 17.094 1.00 81.12 106 ASN A C 1
ATOM 847 O O . ASN A 1 106 ? -8.105 -6.475 16.262 1.00 81.12 106 ASN A O 1
ATOM 851 N N . THR A 1 107 ? -7.420 -8.546 16.785 1.00 84.38 107 THR A N 1
ATOM 852 C CA . THR A 1 107 ? -7.544 -9.109 15.432 1.00 84.38 107 THR A CA 1
ATOM 853 C C . THR A 1 107 ? -8.941 -8.928 14.834 1.00 84.38 107 THR A C 1
ATOM 855 O O . THR A 1 107 ? -9.058 -8.636 13.643 1.00 84.38 107 THR A O 1
ATOM 858 N N . ASP A 1 108 ? -9.996 -9.024 15.644 1.00 88.19 108 ASP A N 1
ATOM 859 C CA . ASP A 1 108 ? -11.375 -8.828 15.183 1.00 88.19 108 ASP A CA 1
ATOM 860 C C . ASP A 1 108 ? -11.631 -7.386 14.734 1.00 88.19 108 ASP A C 1
ATOM 862 O O . ASP A 1 108 ? -12.256 -7.158 13.697 1.00 88.19 108 ASP A O 1
ATOM 866 N N . ILE A 1 109 ? -11.071 -6.408 15.451 1.00 88.19 109 ILE A N 1
ATOM 867 C CA . ILE A 1 109 ? -11.203 -4.985 15.118 1.00 88.19 109 ILE A CA 1
ATOM 868 C C . ILE A 1 109 ? -10.437 -4.683 13.832 1.00 88.19 109 ILE A C 1
ATOM 870 O O . ILE A 1 109 ? -10.982 -4.063 12.919 1.00 88.19 109 ILE A O 1
ATOM 874 N N . TYR A 1 110 ? -9.204 -5.183 13.702 1.00 89.06 110 TYR A N 1
ATOM 875 C CA . TYR A 1 110 ? -8.453 -5.073 12.450 1.00 89.06 110 TYR A CA 1
ATOM 876 C C . TYR A 1 110 ? -9.185 -5.738 11.280 1.00 89.06 110 TYR A C 1
ATOM 878 O O . TYR A 1 110 ? -9.207 -5.193 10.175 1.00 89.06 110 TYR A O 1
ATOM 886 N N . THR A 1 111 ? -9.822 -6.886 11.515 1.00 88.94 111 THR A N 1
ATOM 887 C CA . THR A 1 111 ? -10.618 -7.585 10.501 1.00 88.94 111 THR A CA 1
ATOM 888 C C . THR A 1 111 ? -11.820 -6.748 10.081 1.00 88.94 111 THR A C 1
ATOM 890 O O . THR A 1 111 ? -12.024 -6.547 8.883 1.00 88.94 111 THR A O 1
ATOM 893 N N . ALA A 1 112 ? -12.579 -6.206 11.033 1.00 91.56 112 ALA A N 1
ATOM 894 C CA . ALA A 1 112 ? -13.710 -5.328 10.753 1.00 91.56 112 ALA A CA 1
ATOM 895 C C . ALA A 1 112 ? -13.274 -4.085 9.958 1.00 91.56 112 ALA A C 1
ATOM 897 O O . ALA A 1 112 ? -13.833 -3.805 8.899 1.00 91.56 112 ALA A O 1
ATOM 898 N N . MET A 1 113 ? -12.209 -3.407 10.397 1.00 91.38 113 MET A N 1
ATOM 899 C CA . MET A 1 113 ? -11.661 -2.226 9.722 1.00 91.38 113 MET A CA 1
ATOM 900 C C . MET A 1 113 ? -11.150 -2.532 8.309 1.00 91.38 113 MET A C 1
ATOM 902 O O . MET A 1 113 ? -11.284 -1.705 7.408 1.00 91.38 113 MET A O 1
ATOM 906 N N . SER A 1 114 ? -10.597 -3.726 8.077 1.00 87.62 114 SER A N 1
ATOM 907 C CA . SER A 1 114 ? -10.112 -4.136 6.753 1.00 87.62 114 SER A CA 1
ATOM 908 C C . SER A 1 114 ? -11.229 -4.378 5.732 1.00 87.62 114 SER A C 1
ATOM 910 O O . SER A 1 114 ? -10.976 -4.283 4.533 1.00 87.62 114 SER A O 1
ATOM 912 N N . ARG A 1 115 ? -12.453 -4.673 6.195 1.00 93.06 115 ARG A N 1
ATOM 913 C CA . ARG A 1 115 ? -13.631 -4.902 5.342 1.00 93.06 115 ARG A CA 1
ATOM 914 C C . ARG A 1 115 ? -14.303 -3.610 4.893 1.00 93.06 115 ARG A C 1
ATOM 916 O O . ARG A 1 115 ? -15.066 -3.644 3.934 1.00 93.06 115 ARG A O 1
ATOM 923 N N . LEU A 1 116 ? -14.026 -2.498 5.573 1.00 94.38 116 LEU A N 1
ATOM 924 C CA . LEU A 1 116 ? -14.549 -1.194 5.188 1.00 94.38 116 LEU A CA 1
ATOM 925 C C . LEU A 1 116 ? -14.016 -0.799 3.812 1.00 94.38 116 LEU A C 1
ATOM 927 O O . LEU A 1 116 ? -12.814 -0.912 3.538 1.00 94.38 116 LEU A O 1
ATOM 931 N N . THR A 1 117 ? -14.894 -0.255 2.978 1.00 94.75 117 THR A N 1
ATOM 932 C CA . THR A 1 117 ? -14.498 0.418 1.740 1.00 94.75 117 THR A CA 1
ATOM 933 C C . THR A 1 117 ? -13.558 1.590 2.040 1.00 94.75 117 THR A C 1
ATOM 935 O O . THR A 1 117 ? -13.380 2.012 3.188 1.00 94.75 117 THR A O 1
ATOM 938 N N . VAL A 1 118 ? -12.898 2.116 1.007 1.00 92.25 118 VAL A N 1
ATOM 939 C CA . VAL A 1 118 ? -12.025 3.291 1.155 1.00 92.25 118 VAL A CA 1
ATOM 940 C C . VAL A 1 118 ? -12.812 4.478 1.716 1.00 92.25 118 VAL A C 1
ATOM 942 O O . VAL A 1 118 ? -12.352 5.115 2.660 1.00 92.25 118 VAL A O 1
ATOM 945 N N . ASP A 1 119 ? -14.020 4.717 1.209 1.00 94.75 119 ASP A N 1
ATOM 946 C CA . ASP A 1 119 ? -14.852 5.849 1.621 1.00 94.75 119 ASP A CA 1
ATOM 947 C C . ASP A 1 119 ? -15.376 5.707 3.053 1.00 94.75 119 ASP A C 1
ATOM 949 O O . ASP A 1 119 ? -15.289 6.654 3.839 1.00 94.75 119 ASP A O 1
ATOM 953 N N . GLU A 1 120 ? -15.869 4.521 3.427 1.00 95.88 120 GLU A N 1
ATOM 954 C CA . GLU A 1 120 ? -16.315 4.243 4.798 1.00 95.88 120 GLU A CA 1
ATOM 955 C C . GLU A 1 120 ? -15.172 4.428 5.793 1.00 95.88 120 GLU A C 1
ATOM 957 O O . GLU A 1 120 ? -15.329 5.110 6.807 1.00 95.88 120 GLU A 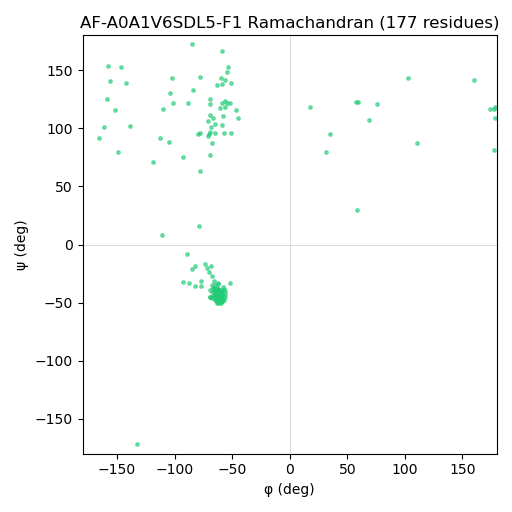O 1
ATOM 962 N N . PHE A 1 121 ? -14.000 3.871 5.480 1.00 94.88 121 PHE A N 1
ATOM 963 C CA . PHE A 1 121 ? -12.831 4.011 6.333 1.00 94.88 121 PHE A CA 1
ATOM 964 C C . PHE A 1 121 ? -12.389 5.474 6.451 1.00 94.88 121 PHE A C 1
ATOM 966 O O . PHE A 1 121 ? -12.165 5.960 7.557 1.00 94.88 121 PHE A O 1
ATOM 973 N N . ASN A 1 122 ? -12.309 6.206 5.336 1.00 93.25 122 ASN A N 1
ATOM 974 C CA . ASN A 1 122 ? -11.895 7.610 5.330 1.00 93.25 122 ASN A CA 1
ATOM 975 C C . ASN A 1 122 ? -12.860 8.500 6.114 1.00 93.25 122 ASN A C 1
ATOM 977 O O . ASN A 1 122 ? -12.424 9.419 6.815 1.00 93.25 122 ASN A O 1
ATOM 981 N N . ARG A 1 123 ? -14.167 8.224 6.040 1.00 92.56 123 ARG A N 1
ATOM 982 C CA . ARG A 1 123 ? -15.175 8.912 6.851 1.00 92.56 123 ARG A CA 1
ATOM 983 C C . ARG A 1 123 ? -14.964 8.646 8.342 1.00 92.56 123 ARG A C 1
ATOM 985 O O . ARG A 1 123 ? -14.980 9.599 9.124 1.00 92.56 123 ARG A O 1
ATOM 992 N N . THR A 1 124 ? -14.731 7.393 8.730 1.00 90.06 124 THR A N 1
ATOM 993 C CA . THR A 1 124 ? -14.432 7.007 10.120 1.00 90.06 124 THR A CA 1
ATOM 994 C C . THR A 1 124 ? -13.153 7.680 10.618 1.00 90.06 124 THR A C 1
ATOM 996 O O . THR A 1 124 ? -13.174 8.359 11.642 1.00 90.06 124 THR A O 1
ATOM 999 N N . TYR A 1 125 ? -12.066 7.596 9.847 1.00 90.69 125 TYR A N 1
ATOM 1000 C CA . TYR A 1 125 ? -10.779 8.220 10.163 1.00 90.69 125 TYR A CA 1
ATOM 1001 C C . TYR A 1 125 ? -10.891 9.747 10.311 1.00 90.69 125 TYR A C 1
ATOM 1003 O O . TYR A 1 125 ? -10.364 10.338 11.253 1.00 90.69 125 TYR A O 1
ATOM 1011 N N . SER A 1 126 ? -11.636 10.398 9.413 1.00 89.81 126 SER A N 1
ATOM 1012 C CA . SER A 1 126 ? -11.867 11.847 9.468 1.00 89.81 126 SER A CA 1
ATOM 1013 C C . SER A 1 126 ? -12.706 12.265 10.673 1.00 89.81 126 SER A C 1
ATOM 1015 O O . SER A 1 126 ? -12.492 13.346 11.214 1.00 89.81 126 SER A O 1
ATOM 1017 N N . SER A 1 127 ? -13.663 11.431 11.086 1.00 86.19 127 SER A N 1
ATOM 1018 C CA . SER A 1 127 ? -14.497 11.691 12.265 1.00 86.19 127 SER A CA 1
ATOM 1019 C C . SER A 1 127 ? -13.663 11.601 13.543 1.00 86.19 127 SER A C 1
ATOM 1021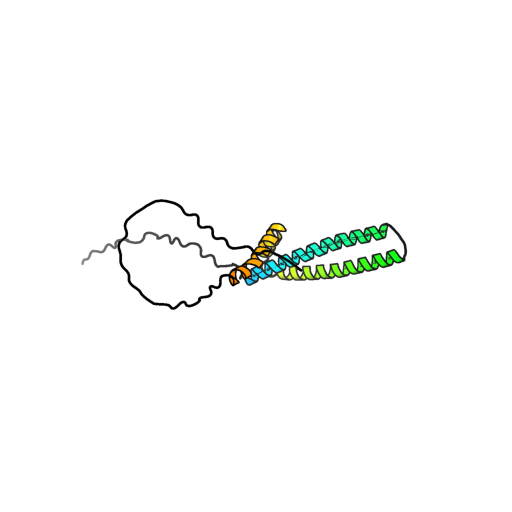 O O . SER A 1 127 ? -13.677 12.537 14.337 1.00 86.19 127 SER A O 1
ATOM 1023 N N . LEU A 1 128 ? -12.821 10.567 13.657 1.00 85.00 128 LEU A N 1
ATOM 1024 C CA . LEU A 1 128 ? -11.872 10.406 14.763 1.00 85.00 128 LEU A CA 1
ATOM 1025 C C . LEU A 1 128 ? -10.935 11.617 14.913 1.00 85.00 128 LEU A C 1
ATOM 1027 O O . LEU A 1 128 ? -10.659 12.064 16.019 1.00 85.00 128 LEU A O 1
ATOM 1031 N N . ARG A 1 129 ? -10.462 12.189 13.798 1.00 82.56 129 ARG A N 1
ATOM 1032 C CA . ARG A 1 129 ? -9.602 13.387 13.812 1.00 82.56 129 ARG A CA 1
ATOM 1033 C C . ARG A 1 129 ? -10.342 14.674 14.200 1.00 82.56 129 ARG A C 1
ATOM 1035 O O . ARG A 1 129 ? -9.685 15.644 14.571 1.00 82.56 129 ARG A O 1
ATOM 1042 N N . ARG A 1 130 ? -11.675 14.719 14.089 1.00 74.62 130 ARG A N 1
ATOM 1043 C CA . ARG A 1 130 ? -12.491 15.906 14.409 1.00 74.62 130 ARG A CA 1
ATOM 1044 C C . ARG A 1 130 ? -12.905 15.977 15.876 1.00 74.62 130 ARG A C 1
AT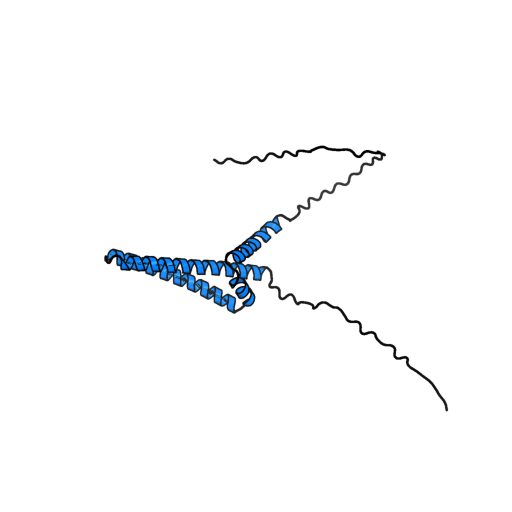OM 1046 O O . ARG A 1 130 ? -12.978 17.090 16.392 1.00 74.62 130 ARG A O 1
ATOM 1053 N N . ASP A 1 131 ? -13.137 14.845 16.535 1.00 64.81 131 ASP A N 1
ATOM 1054 C CA . ASP A 1 131 ? -13.587 14.809 17.937 1.00 64.81 131 ASP A CA 1
ATOM 1055 C C . ASP A 1 131 ? -12.662 15.554 18.923 1.00 64.81 131 ASP A C 1
ATOM 1057 O O . ASP A 1 131 ? -13.173 16.360 19.705 1.00 64.81 131 ASP A O 1
ATOM 1061 N N . PRO A 1 132 ? -11.318 15.449 18.844 1.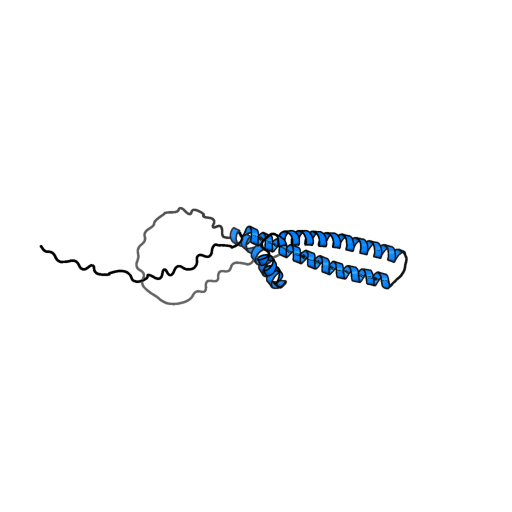00 58.41 132 PRO A N 1
ATOM 1062 C CA . PRO A 1 132 ? -10.430 16.228 19.713 1.00 58.41 132 PRO A CA 1
ATOM 1063 C C . PRO A 1 132 ? -10.576 17.746 19.511 1.00 58.41 132 PRO A C 1
ATOM 1065 O O . PRO A 1 132 ? -10.436 18.537 20.442 1.00 58.41 132 PRO A O 1
ATOM 1068 N N . ILE A 1 133 ? -10.870 18.169 18.277 1.00 55.12 133 ILE A N 1
ATOM 1069 C CA . ILE A 1 133 ? -10.983 19.584 17.895 1.00 55.12 133 ILE A CA 1
ATOM 1070 C C . ILE A 1 133 ? -12.317 20.172 18.377 1.00 55.12 133 ILE A C 1
ATOM 1072 O O . ILE A 1 133 ? -12.386 21.361 18.695 1.00 55.12 133 ILE A O 1
ATOM 1076 N N . GLN A 1 134 ? -13.375 19.360 18.448 1.00 51.69 134 GLN A N 1
ATOM 1077 C CA . GLN A 1 134 ? -14.661 19.782 19.006 1.00 51.69 134 GLN A CA 1
ATOM 1078 C C . GLN A 1 134 ? -14.641 19.817 20.537 1.00 51.69 134 GLN A C 1
ATOM 1080 O O . GLN A 1 134 ? -15.197 20.752 21.111 1.00 51.69 134 GLN A O 1
ATOM 1085 N N . GLN A 1 135 ? -13.937 18.892 21.197 1.00 51.06 135 GLN A N 1
ATOM 1086 C CA . GLN A 1 135 ? -13.804 18.892 22.658 1.00 51.06 135 GLN A CA 1
ATOM 1087 C C . GLN A 1 135 ? -13.123 20.168 23.190 1.00 51.06 135 GLN A C 1
ATOM 1089 O O . GLN A 1 135 ? -13.612 20.756 24.150 1.00 51.06 135 GLN A O 1
ATOM 1094 N N . MET A 1 136 ? -12.082 20.680 22.517 1.00 52.38 136 MET A N 1
ATOM 1095 C CA . MET A 1 136 ? -11.428 21.947 22.903 1.00 52.38 136 MET A CA 1
ATOM 1096 C C . MET A 1 136 ? -12.292 23.203 22.693 1.00 52.38 136 MET A C 1
ATOM 1098 O O . MET A 1 136 ? -11.994 24.250 23.255 1.00 52.38 136 MET A O 1
ATOM 1102 N N . ARG A 1 137 ? -13.347 23.146 21.868 1.00 54.09 137 ARG A N 1
ATOM 1103 C CA . ARG A 1 137 ? -14.242 24.297 21.633 1.00 54.09 137 ARG A CA 1
ATOM 1104 C C . ARG A 1 137 ? -15.415 24.375 22.607 1.00 54.09 137 ARG A C 1
ATOM 1106 O O . ARG A 1 137 ? -16.140 25.365 22.580 1.00 54.09 137 ARG A O 1
ATOM 1113 N N . HIS A 1 138 ? -15.607 23.348 23.429 1.00 51.12 138 HIS A N 1
ATOM 1114 C CA . HIS A 1 138 ? -16.711 23.264 24.380 1.00 51.12 138 HIS A CA 1
ATOM 1115 C C . HIS A 1 138 ? -16.274 23.370 25.841 1.00 51.12 138 HIS A C 1
ATOM 1117 O O . HIS A 1 138 ? -17.119 23.196 26.713 1.00 51.12 138 HIS A O 1
ATOM 1123 N N . GLU A 1 139 ? -15.011 23.696 26.126 1.00 45.75 139 GLU A N 1
ATOM 1124 C CA . GLU A 1 139 ? -14.617 24.139 27.464 1.00 45.75 139 GLU A CA 1
ATOM 1125 C C . GLU A 1 139 ? -15.290 25.504 27.717 1.00 45.75 139 GLU A C 1
ATOM 1127 O O . GLU A 1 139 ? -14.953 26.482 27.039 1.00 45.75 139 GLU A O 1
ATOM 1132 N N . PRO A 1 140 ? -16.311 25.605 28.592 1.00 52.50 140 PRO A N 1
ATOM 1133 C CA . PRO A 1 140 ? -16.929 26.886 28.870 1.00 52.50 140 PRO A CA 1
ATOM 1134 C C . PRO A 1 140 ? -15.900 27.707 29.636 1.00 52.50 140 PRO A C 1
ATOM 1136 O O . PRO A 1 140 ? -15.425 27.277 30.687 1.00 52.50 140 PRO A O 1
ATOM 1139 N N . ALA A 1 141 ? -15.591 28.903 29.141 1.00 55.41 141 ALA A N 1
ATOM 1140 C CA . ALA A 1 141 ? -15.079 29.954 29.998 1.00 55.41 141 ALA A CA 1
ATOM 1141 C C . ALA A 1 141 ? -16.123 30.161 31.106 1.00 55.41 141 ALA A C 1
ATOM 1143 O O . ALA A 1 141 ? -17.144 30.816 30.896 1.00 55.41 141 ALA A O 1
ATOM 1144 N N . GLN A 1 142 ? -15.913 29.522 32.258 1.00 51.12 142 GLN A N 1
ATOM 1145 C CA . GLN A 1 142 ? -16.580 29.880 33.499 1.00 51.12 142 GLN A CA 1
ATOM 1146 C C . GLN A 1 142 ? -16.007 31.237 33.904 1.00 51.12 142 GLN A C 1
ATOM 1148 O O . GLN A 1 142 ? -15.087 31.344 34.707 1.00 51.12 142 GLN A O 1
ATOM 1153 N N . GLU A 1 143 ? -16.485 32.279 33.232 1.00 50.44 143 GLU A N 1
ATOM 1154 C CA . GLU A 1 143 ? -16.317 33.647 33.675 1.00 50.44 143 GLU A CA 1
ATOM 1155 C C . GLU A 1 143 ? -17.341 33.844 34.792 1.00 50.44 143 GLU A C 1
ATOM 1157 O O . GLU A 1 143 ? -18.534 34.041 34.547 1.00 50.44 143 GLU A O 1
ATOM 1162 N N . ASP A 1 144 ? -16.864 33.673 36.027 1.00 51.62 144 ASP A N 1
ATOM 1163 C CA . ASP A 1 144 ? -17.579 33.985 37.259 1.00 51.62 144 ASP A CA 1
ATOM 1164 C C . ASP A 1 144 ? -18.119 35.415 37.171 1.00 51.62 144 ASP A C 1
ATOM 1166 O O . ASP A 1 144 ? -17.422 36.392 37.447 1.00 51.62 144 ASP A O 1
ATOM 1170 N N . THR A 1 145 ? -19.382 35.555 36.772 1.00 44.06 145 THR A N 1
ATOM 1171 C CA . THR A 1 145 ? -20.096 36.820 36.919 1.00 44.06 145 THR A CA 1
ATOM 1172 C C . THR A 1 145 ? -20.829 36.773 38.245 1.00 44.06 145 THR A C 1
ATOM 1174 O O . THR A 1 145 ? -22.039 36.570 38.318 1.00 44.06 145 THR A O 1
ATOM 1177 N N . ASP A 1 146 ? -20.048 36.935 39.307 1.00 51.06 146 ASP A N 1
ATOM 1178 C CA . ASP A 1 146 ? -20.544 37.284 40.627 1.00 51.06 146 ASP A CA 1
ATOM 1179 C C . ASP A 1 146 ? -21.024 38.741 40.545 1.00 51.06 146 ASP A C 1
ATOM 1181 O O . ASP A 1 146 ? -20.236 39.693 40.562 1.00 51.06 146 ASP A O 1
ATOM 1185 N N . ARG A 1 147 ? -22.322 38.933 40.305 1.00 44.50 147 ARG A N 1
ATOM 1186 C CA . ARG A 1 147 ? -22.946 40.254 40.403 1.00 44.50 147 ARG A CA 1
ATOM 1187 C C . ARG A 1 147 ? -24.399 40.140 40.831 1.00 44.50 147 ARG A C 1
ATOM 1189 O O . ARG A 1 147 ? -25.332 40.211 40.038 1.00 44.50 147 ARG A O 1
ATOM 1196 N N . ASP A 1 148 ? -24.528 39.962 42.134 1.00 44.81 148 ASP A N 1
ATOM 1197 C CA . ASP A 1 148 ? -25.658 40.421 42.920 1.00 44.81 148 ASP A CA 1
ATOM 1198 C C . ASP A 1 148 ? -25.737 41.956 42.791 1.00 44.81 148 ASP A C 1
ATOM 1200 O O . ASP A 1 148 ? -24.779 42.652 43.130 1.00 44.81 148 ASP A O 1
ATOM 1204 N N . ASP A 1 149 ? -26.827 42.488 42.237 1.00 43.28 149 ASP A N 1
ATOM 1205 C CA . ASP A 1 149 ? -27.424 43.697 42.804 1.00 43.28 149 ASP A CA 1
ATOM 1206 C C . ASP A 1 149 ? -28.890 43.841 42.375 1.00 43.28 149 ASP A C 1
ATOM 1208 O O . ASP A 1 149 ? -29.259 43.813 41.198 1.00 43.28 149 ASP A O 1
ATOM 1212 N N . THR A 1 150 ? -29.721 43.968 43.398 1.00 41.59 150 THR A N 1
ATOM 1213 C CA . THR A 1 150 ? -31.182 44.033 43.382 1.00 41.59 150 THR A CA 1
ATOM 1214 C C . THR A 1 150 ? -31.651 45.426 42.967 1.00 41.59 150 THR A C 1
ATOM 1216 O O . THR A 1 150 ? -31.076 46.406 43.425 1.00 41.59 150 THR A O 1
ATOM 1219 N N . CYS A 1 151 ? -32.753 45.543 42.218 1.00 36.62 151 CYS A N 1
ATOM 1220 C CA . CYS A 1 151 ? -33.659 46.697 42.316 1.00 36.62 151 CYS A CA 1
ATOM 1221 C C . CYS A 1 151 ? -35.090 46.296 41.932 1.00 36.62 151 CYS A C 1
ATOM 1223 O O . CYS A 1 151 ? -35.369 45.936 40.789 1.00 36.62 151 CYS A O 1
ATOM 1225 N N . ASP A 1 152 ? -35.962 46.394 42.933 1.00 40.00 152 ASP A N 1
ATOM 1226 C CA . ASP A 1 152 ? -37.419 46.303 42.889 1.00 40.00 152 ASP A CA 1
ATOM 1227 C C . ASP A 1 152 ? -38.072 47.257 41.877 1.00 40.00 152 ASP A C 1
ATOM 1229 O O . ASP A 1 152 ? -37.590 48.364 41.624 1.00 40.00 152 ASP A O 1
ATOM 1233 N N . GLY A 1 153 ? -39.253 46.868 41.387 1.00 37.50 153 GLY A N 1
ATOM 1234 C CA . GLY A 1 153 ? -40.133 47.763 40.640 1.00 37.50 153 GLY A CA 1
ATOM 1235 C C . GLY A 1 153 ? -41.397 47.090 40.114 1.00 37.50 153 GLY A C 1
ATOM 1236 O O . GLY A 1 153 ? -41.468 46.736 38.941 1.00 37.50 153 GLY A O 1
ATOM 1237 N N . ASP A 1 154 ? -42.399 46.943 40.982 1.00 34.69 154 ASP A N 1
ATOM 1238 C CA . ASP A 1 154 ? -43.790 46.632 40.632 1.00 34.69 154 ASP A CA 1
ATOM 1239 C C . ASP A 1 154 ? -44.352 47.574 39.550 1.00 34.69 154 ASP A C 1
ATOM 1241 O O . ASP A 1 154 ? -44.185 48.788 39.654 1.00 34.69 154 ASP A O 1
ATOM 1245 N N . ALA A 1 155 ? -45.119 47.037 38.589 1.00 39.03 155 ALA A N 1
ATOM 1246 C CA . ALA A 1 155 ? -46.437 47.566 38.192 1.00 39.03 155 ALA A CA 1
ATOM 1247 C C . ALA A 1 155 ? -47.031 46.836 36.969 1.00 39.03 155 ALA A C 1
ATOM 1249 O O . ALA A 1 155 ? -46.522 46.912 35.855 1.00 39.03 155 ALA A O 1
ATOM 1250 N N . LEU A 1 156 ? -48.171 46.180 37.210 1.00 37.19 156 LEU A N 1
ATOM 1251 C CA . LEU A 1 156 ? -49.412 46.203 36.416 1.00 37.19 156 LEU A CA 1
ATOM 1252 C C . LEU A 1 156 ? -49.323 46.713 34.961 1.00 37.19 156 LEU A C 1
ATOM 1254 O O . LEU A 1 156 ? -49.127 47.902 34.724 1.00 37.19 156 LEU A O 1
ATOM 1258 N N . GLY A 1 157 ? -49.654 45.857 33.989 1.00 35.38 157 GLY A N 1
ATOM 1259 C CA . GLY A 1 157 ? -49.756 46.289 32.592 1.00 35.38 157 GLY A CA 1
ATOM 1260 C C . GLY A 1 157 ? -50.461 45.304 31.672 1.00 35.38 157 GLY A C 1
ATOM 1261 O O . GLY A 1 157 ? -49.857 44.411 31.097 1.00 35.38 157 GLY A O 1
ATOM 1262 N N . THR A 1 158 ? -51.763 45.497 31.549 1.00 31.80 158 THR A N 1
ATOM 1263 C CA . THR A 1 158 ? -52.739 44.819 30.698 1.00 31.80 158 THR A CA 1
ATOM 1264 C C . THR A 1 158 ? -52.423 44.903 29.194 1.00 31.80 158 THR A C 1
ATOM 1266 O O . THR A 1 158 ? -52.204 45.993 28.679 1.00 31.80 158 THR A O 1
ATOM 1269 N N . GLY A 1 159 ? -52.612 43.793 28.470 1.00 33.59 159 GLY A N 1
ATOM 1270 C CA . GLY A 1 159 ? -53.231 43.809 27.136 1.00 33.59 159 GLY A CA 1
ATOM 1271 C C . GLY A 1 159 ? -52.335 43.674 25.897 1.00 33.59 159 GLY A C 1
ATOM 1272 O O . GLY A 1 159 ? -51.271 44.267 25.796 1.00 33.59 159 GLY A O 1
ATOM 1273 N N . GLY A 1 160 ? -52.880 42.964 24.900 1.00 33.06 160 GLY A N 1
ATOM 1274 C CA . GLY A 1 160 ? -52.668 43.288 23.486 1.00 33.06 160 GLY A CA 1
ATOM 1275 C C . GLY A 1 160 ? -51.817 42.315 22.673 1.00 33.06 160 GLY A C 1
ATOM 1276 O O . GLY A 1 160 ? -50.636 42.544 22.456 1.00 33.06 160 GLY A O 1
ATOM 1277 N N . ASN A 1 161 ? -52.460 41.288 22.113 1.00 37.97 161 ASN A N 1
ATOM 1278 C CA . ASN A 1 161 ? -52.045 40.728 20.826 1.00 37.97 161 ASN A CA 1
ATOM 1279 C C . ASN A 1 161 ? -52.112 41.837 19.762 1.00 37.97 161 ASN A C 1
ATOM 1281 O O . ASN A 1 161 ? -53.205 42.348 19.551 1.00 37.97 161 ASN A O 1
ATOM 1285 N N . GLU A 1 162 ? -51.005 42.150 19.078 1.00 37.97 162 GLU A N 1
ATOM 1286 C CA . GLU A 1 162 ? -50.932 42.334 17.613 1.00 37.97 162 GLU A CA 1
ATOM 1287 C C . GLU A 1 162 ? -49.514 42.727 17.129 1.00 37.97 162 GLU A C 1
ATOM 1289 O O . GLU A 1 162 ? -48.999 43.791 17.437 1.00 37.97 162 GLU A O 1
ATOM 1294 N N . ARG A 1 163 ? -48.952 41.837 16.295 1.00 40.62 163 ARG A N 1
ATOM 1295 C CA . ARG A 1 163 ? -48.150 42.057 15.070 1.00 40.62 163 ARG A CA 1
ATOM 1296 C C . ARG A 1 163 ? -46.820 42.853 15.055 1.00 40.62 163 ARG A C 1
ATOM 1298 O O . ARG A 1 163 ? -46.787 44.067 15.157 1.00 40.62 163 ARG A O 1
ATOM 1305 N N . ALA A 1 164 ? -45.808 42.110 14.583 1.00 45.09 164 ALA A N 1
ATOM 1306 C CA . ALA A 1 164 ? -44.846 42.423 13.509 1.00 45.09 164 ALA A CA 1
ATOM 1307 C C . ALA A 1 164 ? -43.779 43.522 13.712 1.00 45.09 164 ALA A C 1
ATOM 1309 O O . ALA A 1 164 ? -44.043 44.705 13.545 1.00 45.09 164 ALA A O 1
ATOM 1310 N N . ALA A 1 165 ? -42.532 43.072 13.879 1.00 45.81 165 ALA A N 1
ATOM 1311 C CA . ALA A 1 165 ? -41.304 43.675 13.345 1.00 45.81 165 ALA A CA 1
ATOM 1312 C C . ALA A 1 165 ? -40.240 42.560 13.397 1.00 45.81 165 ALA A C 1
ATOM 1314 O O . ALA A 1 165 ? -39.908 42.067 14.469 1.00 45.81 165 ALA A O 1
ATOM 1315 N N . ASP A 1 166 ? -39.916 41.880 12.300 1.00 46.00 166 ASP A N 1
ATOM 1316 C CA . ASP A 1 166 ? -38.872 42.294 11.356 1.00 46.00 166 ASP A CA 1
ATOM 1317 C C . ASP A 1 166 ? -37.726 43.046 12.051 1.00 46.00 166 ASP A C 1
ATOM 1319 O O . ASP A 1 166 ? -37.669 44.272 12.067 1.00 46.00 166 ASP A O 1
ATOM 1323 N N . CYS A 1 167 ? -36.837 42.280 12.684 1.00 41.03 167 CYS A N 1
ATOM 1324 C CA . CYS A 1 167 ? -35.542 42.764 13.138 1.00 41.03 167 CYS A CA 1
ATOM 1325 C C . CYS A 1 167 ? -34.462 42.062 12.317 1.00 41.03 167 CYS A C 1
ATOM 1327 O O . CYS A 1 167 ? -33.981 40.978 12.644 1.00 41.03 167 CYS A O 1
ATOM 1329 N N . THR A 1 168 ? -34.105 42.726 11.224 1.00 44.47 168 THR A N 1
ATOM 1330 C CA . THR A 1 168 ? -32.798 42.662 10.580 1.00 44.47 168 THR A CA 1
ATOM 1331 C C . THR A 1 168 ? -31.689 42.792 11.621 1.00 44.47 168 THR A C 1
ATOM 1333 O O . THR A 1 168 ? -31.522 43.851 12.224 1.00 44.47 168 THR A O 1
ATOM 1336 N N . CYS A 1 169 ? -30.886 41.745 11.782 1.00 43.72 169 CYS A N 1
ATOM 1337 C CA . CYS A 1 169 ? -29.533 41.888 12.303 1.00 43.72 169 CYS A CA 1
ATOM 1338 C C . CYS A 1 169 ? -28.567 41.727 11.133 1.00 43.72 169 CYS A C 1
ATOM 1340 O O . CYS A 1 169 ? -28.110 40.631 10.812 1.00 43.72 169 CYS A O 1
ATOM 1342 N N . ASP A 1 170 ? -28.300 42.864 10.490 1.00 40.41 170 ASP A N 1
ATOM 1343 C CA . ASP A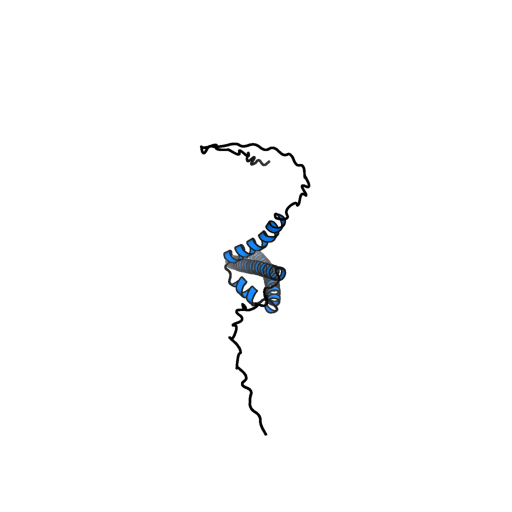 1 170 ? -27.089 43.093 9.717 1.00 40.41 170 ASP A CA 1
ATOM 1344 C C . ASP A 1 170 ? -25.880 42.757 10.598 1.00 40.41 170 ASP A C 1
ATOM 1346 O O . ASP A 1 170 ? -25.671 43.328 11.670 1.00 40.41 170 ASP A O 1
ATOM 1350 N N . SER A 1 171 ? -25.057 41.822 10.145 1.00 45.72 171 SER A N 1
ATOM 1351 C CA . SER A 1 171 ? -23.671 41.737 10.587 1.00 45.72 171 SER A CA 1
ATOM 1352 C C . SER A 1 171 ? -22.811 41.422 9.382 1.00 45.72 171 SER A C 1
ATOM 1354 O O . SER A 1 171 ? -22.762 40.308 8.858 1.00 45.72 171 SER A O 1
ATOM 1356 N N . SER A 1 172 ? -22.190 42.499 8.924 1.00 44.34 172 SER A N 1
ATOM 1357 C CA . SER A 1 172 ? -21.302 42.644 7.789 1.00 44.34 172 SER A CA 1
ATOM 1358 C C . SER A 1 172 ? -20.267 41.521 7.717 1.00 44.34 172 SER A C 1
ATOM 1360 O O . SER A 1 172 ? -19.302 41.482 8.481 1.00 44.34 172 SER A O 1
ATOM 1362 N N . ARG A 1 173 ? -20.425 40.629 6.732 1.00 37.66 173 ARG A N 1
ATOM 1363 C CA . ARG A 1 173 ? -19.339 39.774 6.241 1.00 37.66 173 ARG A CA 1
ATOM 1364 C C . ARG A 1 173 ? -18.327 40.647 5.501 1.00 37.66 173 ARG A C 1
ATOM 1366 O O . ARG A 1 173 ? -18.503 40.950 4.326 1.00 37.66 173 ARG A O 1
ATOM 1373 N N . SER A 1 174 ? -17.261 41.036 6.192 1.00 41.69 174 SER A N 1
ATOM 1374 C CA . SER A 1 174 ? -16.026 41.477 5.545 1.00 41.69 174 SER A CA 1
ATOM 1375 C C . SER A 1 174 ? -15.244 40.237 5.116 1.00 41.69 174 SER A C 1
ATOM 1377 O O . SER A 1 174 ? -14.513 39.654 5.916 1.00 41.69 174 SER A O 1
ATOM 1379 N N . SER A 1 175 ? -15.423 39.830 3.860 1.00 47.16 175 SER A N 1
ATOM 1380 C CA . SER A 1 175 ? -14.572 38.851 3.185 1.00 47.16 175 SER A CA 1
ATOM 1381 C C . SER A 1 175 ? -13.633 39.558 2.204 1.00 47.16 175 SER A C 1
ATOM 1383 O O . SER A 1 175 ? -14.076 40.329 1.358 1.00 47.16 175 SER A O 1
ATOM 1385 N N . ASP A 1 176 ? -12.358 39.193 2.333 1.00 45.84 176 ASP A N 1
ATOM 1386 C CA . ASP A 1 176 ? -11.321 39.088 1.302 1.00 45.84 176 ASP A CA 1
ATOM 1387 C C . ASP A 1 176 ? -10.639 40.340 0.731 1.00 45.84 176 ASP A C 1
ATOM 1389 O O . ASP A 1 176 ? -11.236 41.163 0.039 1.00 45.84 176 ASP A O 1
ATOM 1393 N N . ARG A 1 177 ? -9.304 40.357 0.896 1.00 40.41 177 ARG A N 1
ATOM 1394 C CA . ARG A 1 177 ? -8.280 40.322 -0.180 1.00 40.41 177 ARG A CA 1
ATOM 1395 C C . ARG A 1 177 ? -6.889 40.398 0.473 1.00 40.41 177 ARG A C 1
ATOM 1397 O O . ARG A 1 177 ? -6.593 41.367 1.154 1.00 40.41 177 ARG A O 1
ATOM 1404 N N . LEU A 1 178 ? -6.084 39.330 0.484 1.00 49.47 178 LEU A N 1
ATOM 1405 C CA . LEU A 1 178 ? -5.134 38.963 -0.583 1.00 49.47 178 LEU A CA 1
ATOM 1406 C C . LEU A 1 178 ? -4.502 40.186 -1.265 1.00 49.47 178 LEU A C 1
ATOM 1408 O O . LEU A 1 178 ? -5.105 40.738 -2.182 1.00 49.47 178 LEU A O 1
ATOM 1412 N N . PHE A 1 179 ? -3.317 40.589 -0.797 1.00 53.31 179 PHE A N 1
ATOM 1413 C CA . PHE A 1 179 ? -2.032 40.507 -1.509 1.00 53.31 179 PHE A CA 1
ATOM 1414 C C . PHE A 1 179 ? -0.889 40.547 -0.490 1.00 53.31 179 PHE A C 1
ATOM 1416 O O . PHE A 1 179 ? -1.021 41.300 0.500 1.00 53.31 179 PHE A O 1
#